Protein AF-A0AA36JFB6-F1 (afdb_monomer_lite)

Secondary structure (DSSP, 8-state):
---------------------TTS--TT-EEESSSTTEEEGGGS--BHHHHHHHHHHH-GGGS-TTS-SPPHHHHHHHHHHHTT----SSSBP---HHHHHHHHHHHHHS-HHHHHHHHHHHHHHHHTT---TT-HHHHHHHHHHTT---TTHHHHHHHTTTHHHHHHHHHIIIIIS---SS-EEEEEETTEEEEEESS--HHHHHHHHHHHHHSPP---SGGGGS-HHHHHHHHHHHHSSSSSS-HHHHHHHHHHSHHHHHHHHHHHH----

Structure (mmCIF, N/CA/C/O backbone):
data_AF-A0AA36JFB6-F1
#
_entry.id   AF-A0AA36JFB6-F1
#
loop_
_atom_site.group_PDB
_atom_site.id
_atom_site.type_symbol
_atom_site.label_atom_id
_atom_site.label_alt_id
_atom_site.label_comp_id
_atom_site.label_asym_id
_atom_site.label_entity_id
_atom_site.label_seq_id
_atom_site.pdbx_PDB_ins_code
_atom_site.Cartn_x
_atom_site.Cartn_y
_atom_site.Cartn_z
_atom_site.occupancy
_atom_site.B_iso_or_equiv
_atom_site.auth_seq_id
_atom_site.auth_comp_id
_atom_site.auth_asym_id
_atom_site.auth_atom_id
_atom_site.pdbx_PDB_model_num
ATOM 1 N N . MET A 1 1 ? -11.982 -22.115 36.453 1.00 37.28 1 MET A N 1
ATOM 2 C CA . MET A 1 1 ? -11.532 -21.730 35.102 1.00 37.28 1 MET A CA 1
ATOM 3 C C . MET A 1 1 ? -12.784 -21.556 34.276 1.00 37.28 1 MET A C 1
ATOM 5 O O . MET A 1 1 ? -13.308 -22.544 33.783 1.00 37.28 1 MET A O 1
ATOM 9 N N . GLU A 1 2 ? -13.325 -20.339 34.249 1.00 38.31 2 GLU A N 1
ATOM 10 C CA . GLU A 1 2 ? -14.354 -19.992 33.270 1.00 38.31 2 GLU A CA 1
ATOM 11 C C . GLU A 1 2 ? -13.719 -20.114 31.889 1.00 38.31 2 GLU A C 1
ATOM 13 O O . GLU A 1 2 ? -12.709 -19.477 31.591 1.00 38.31 2 GLU A O 1
ATOM 18 N N . THR A 1 3 ? -14.265 -21.015 31.085 1.00 38.06 3 THR A N 1
ATOM 19 C CA . THR A 1 3 ? -14.046 -21.052 29.647 1.00 38.06 3 THR A CA 1
ATOM 20 C C . THR A 1 3 ? -14.572 -19.735 29.093 1.00 38.06 3 THR A C 1
ATOM 22 O O . THR A 1 3 ? -15.787 -19.550 29.031 1.00 38.06 3 THR A O 1
ATOM 25 N N . LEU A 1 4 ? -13.668 -18.815 28.743 1.00 47.72 4 LEU A N 1
ATOM 26 C CA . LEU A 1 4 ? -13.984 -17.734 27.813 1.00 47.72 4 LEU A CA 1
ATOM 27 C C . LEU A 1 4 ? -14.613 -18.414 26.598 1.00 47.72 4 LEU A C 1
ATOM 29 O O . LEU A 1 4 ? -13.980 -19.268 25.978 1.00 47.72 4 LEU A O 1
ATOM 33 N N . ALA A 1 5 ? -15.891 -18.144 26.347 1.00 46.22 5 ALA A N 1
ATOM 34 C CA . ALA A 1 5 ? -16.510 -18.573 25.111 1.00 46.22 5 ALA A CA 1
ATOM 35 C C . ALA A 1 5 ? -15.662 -18.002 23.964 1.00 46.22 5 ALA A C 1
ATOM 37 O O . ALA A 1 5 ? -15.335 -16.815 23.994 1.00 46.22 5 ALA A O 1
ATOM 38 N N . ASP A 1 6 ? -15.280 -18.849 23.005 1.00 53.91 6 ASP A N 1
ATOM 39 C CA . ASP A 1 6 ? -14.662 -18.456 21.732 1.00 53.91 6 ASP A CA 1
ATOM 40 C C . ASP A 1 6 ? -15.678 -17.630 20.916 1.00 53.91 6 ASP A C 1
ATOM 42 O O . ASP A 1 6 ? -16.208 -18.075 19.897 1.00 53.91 6 ASP A O 1
ATOM 46 N N . GLU A 1 7 ? -16.030 -16.434 21.386 1.00 58.50 7 GLU A N 1
ATOM 47 C CA . GLU A 1 7 ? -16.711 -15.457 20.550 1.00 58.50 7 GLU A CA 1
ATOM 48 C C . GLU A 1 7 ? -15.710 -15.009 19.489 1.00 58.50 7 GLU A C 1
ATOM 50 O O . GLU A 1 7 ? -14.690 -14.378 19.775 1.00 58.50 7 GLU A O 1
ATOM 55 N N . ALA A 1 8 ? -15.978 -15.408 18.247 1.00 62.47 8 ALA A N 1
ATOM 56 C CA . ALA A 1 8 ? -15.184 -14.997 17.107 1.00 62.47 8 ALA A CA 1
ATOM 57 C C . ALA A 1 8 ? -15.187 -13.463 17.019 1.00 62.47 8 ALA A C 1
ATOM 59 O O . ALA A 1 8 ? -16.238 -12.837 16.890 1.00 62.47 8 ALA A O 1
ATOM 60 N N . ILE A 1 9 ? -14.000 -12.860 17.096 1.00 68.19 9 ILE A N 1
ATOM 61 C CA . ILE A 1 9 ? -13.827 -11.428 16.857 1.00 68.19 9 ILE A CA 1
ATOM 62 C C . ILE A 1 9 ? -13.868 -11.208 15.345 1.00 68.19 9 ILE A C 1
ATOM 64 O O . ILE A 1 9 ? -12.907 -11.520 14.637 1.00 68.19 9 ILE A O 1
ATOM 68 N N . ASP A 1 10 ? -14.970 -10.650 14.853 1.00 72.25 10 ASP A N 1
ATOM 69 C CA . ASP A 1 10 ? -15.077 -10.210 13.465 1.00 72.25 10 ASP A CA 1
ATOM 70 C C . ASP A 1 10 ? -14.300 -8.902 13.264 1.00 72.25 10 ASP A C 1
ATOM 72 O O . ASP A 1 10 ? -14.522 -7.903 13.950 1.00 72.25 10 ASP A O 1
ATOM 76 N N . PHE A 1 11 ? -13.394 -8.879 12.285 1.00 78.38 11 PHE A N 1
ATOM 77 C CA . PHE A 1 11 ? -12.663 -7.674 11.898 1.00 78.38 11 PHE A CA 1
ATOM 78 C C . PHE A 1 11 ? -12.601 -7.522 10.380 1.00 78.38 11 PHE A C 1
ATOM 80 O O . PHE A 1 11 ? -12.735 -8.475 9.615 1.00 78.38 11 PHE A O 1
ATOM 87 N N . THR A 1 12 ? -12.389 -6.288 9.925 1.00 80.19 12 THR A N 1
ATOM 88 C CA . THR A 1 12 ? -12.224 -5.966 8.505 1.00 80.19 12 THR A CA 1
ATOM 89 C C . THR A 1 12 ? -10.910 -5.234 8.290 1.00 80.19 12 THR A C 1
ATOM 91 O O . THR A 1 12 ? -10.618 -4.254 8.971 1.00 80.19 12 THR A O 1
ATOM 94 N N . VAL A 1 13 ? -10.141 -5.671 7.293 1.00 85.06 13 VAL A N 1
ATOM 95 C CA . VAL A 1 13 ? -8.918 -4.991 6.854 1.00 85.06 13 VAL A CA 1
ATOM 96 C C . VAL A 1 13 ? -9.223 -4.169 5.606 1.00 85.06 13 VAL A C 1
ATOM 98 O O . VAL A 1 13 ? -9.635 -4.701 4.573 1.00 85.06 13 VAL A O 1
ATOM 101 N N . THR A 1 14 ? -9.007 -2.858 5.701 1.00 86.00 14 THR A N 1
ATOM 102 C CA . THR A 1 14 ? -9.121 -1.917 4.577 1.00 86.00 14 THR A CA 1
ATOM 103 C C . THR A 1 14 ? -7.749 -1.317 4.293 1.00 86.00 14 THR A C 1
ATOM 105 O O . THR A 1 14 ? -7.035 -0.935 5.217 1.00 86.00 14 THR A O 1
ATOM 108 N N . ARG A 1 15 ? -7.361 -1.248 3.017 1.00 88.00 15 ARG A N 1
ATOM 109 C CA . ARG A 1 15 ? -6.068 -0.724 2.569 1.00 88.00 15 ARG A CA 1
ATOM 110 C C . ARG A 1 15 ? -6.324 0.533 1.778 1.00 88.00 15 ARG A C 1
ATOM 112 O O . ARG A 1 15 ? -7.038 0.509 0.783 1.00 88.00 15 ARG A O 1
ATOM 119 N N . LEU A 1 16 ? -5.703 1.618 2.201 1.00 84.81 16 LEU A N 1
ATOM 120 C CA . LEU A 1 16 ? -5.902 2.897 1.552 1.00 84.81 16 LEU A CA 1
ATOM 121 C C . LEU A 1 16 ? -4.647 3.312 0.785 1.00 84.81 16 LEU A C 1
ATOM 123 O O . LEU A 1 16 ? -3.527 3.072 1.247 1.00 84.81 16 LEU A O 1
ATOM 127 N N . PRO A 1 17 ? -4.810 3.916 -0.401 1.00 79.62 17 PRO A N 1
ATOM 128 C CA . PRO A 1 17 ? -3.689 4.378 -1.197 1.00 79.62 17 PRO A CA 1
ATOM 129 C C . PRO A 1 17 ? -2.966 5.524 -0.494 1.00 79.62 17 PRO A C 1
ATOM 131 O O . PRO A 1 17 ? -3.517 6.603 -0.307 1.00 79.62 17 PRO A O 1
ATOM 134 N N . PHE A 1 18 ? -1.706 5.290 -0.142 1.00 70.06 18 PHE A N 1
ATOM 135 C CA . PHE A 1 18 ? -0.920 6.263 0.612 1.00 70.06 18 PHE A CA 1
ATOM 136 C C . PHE A 1 18 ? 0.531 6.412 0.116 1.00 70.06 18 PHE A C 1
ATOM 138 O O . PHE A 1 18 ? 1.169 7.430 0.352 1.00 70.06 18 PHE A O 1
ATOM 145 N N . PHE A 1 19 ? 1.054 5.454 -0.654 1.00 69.62 19 PHE A N 1
ATOM 146 C CA . PHE A 1 19 ? 2.372 5.562 -1.290 1.00 69.62 19 PHE A CA 1
ATOM 147 C C . PHE A 1 19 ? 2.217 5.785 -2.793 1.00 69.62 19 PHE A C 1
ATOM 149 O O . PHE A 1 19 ? 2.475 4.894 -3.605 1.00 69.62 19 PHE A O 1
ATOM 156 N N . LEU A 1 20 ? 1.730 6.968 -3.166 1.00 71.94 20 LEU A N 1
ATOM 157 C CA . LEU A 1 20 ? 1.607 7.347 -4.566 1.00 71.94 20 LEU A CA 1
ATOM 158 C C . LEU A 1 20 ? 2.938 7.910 -5.059 1.00 71.94 20 LEU A C 1
ATOM 160 O O . LEU A 1 20 ? 3.503 8.817 -4.452 1.00 71.94 20 LEU A O 1
ATOM 164 N N . ARG A 1 21 ? 3.421 7.386 -6.182 1.00 72.38 21 ARG A N 1
ATOM 165 C CA . ARG A 1 21 ? 4.623 7.889 -6.856 1.00 72.38 21 ARG A CA 1
ATOM 166 C C . ARG A 1 21 ? 4.269 8.402 -8.255 1.00 72.38 21 ARG A C 1
ATOM 168 O O . ARG A 1 21 ? 4.731 7.829 -9.246 1.00 72.38 21 ARG A O 1
ATOM 175 N N . PRO A 1 22 ? 3.376 9.409 -8.373 1.00 64.12 22 PRO A N 1
ATOM 176 C CA . PRO A 1 22 ? 2.850 9.833 -9.670 1.00 64.12 22 PRO A CA 1
ATOM 177 C C . PRO A 1 22 ? 3.915 10.519 -10.537 1.00 64.12 22 PRO A C 1
ATOM 179 O O . PRO A 1 22 ? 3.738 10.658 -11.746 1.00 64.12 22 PRO A O 1
ATOM 182 N N . GLU A 1 23 ? 5.018 10.952 -9.926 1.00 60.91 23 GLU A N 1
ATOM 183 C CA . GLU A 1 23 ? 6.183 11.511 -10.597 1.00 60.91 23 GLU A CA 1
ATOM 184 C C . GLU A 1 23 ? 6.977 10.466 -11.390 1.00 60.91 23 GLU A C 1
ATOM 186 O O . GLU A 1 23 ? 7.759 10.835 -12.264 1.00 60.91 23 GLU A O 1
ATOM 191 N N . LEU A 1 24 ? 6.765 9.176 -11.118 1.00 69.81 24 LEU A N 1
ATOM 192 C CA . LEU A 1 24 ? 7.475 8.080 -11.767 1.00 69.81 24 LEU A CA 1
ATOM 193 C C . LEU A 1 24 ? 6.817 7.640 -13.085 1.00 69.81 24 LEU A C 1
ATOM 195 O O . LEU A 1 24 ? 5.626 7.895 -13.303 1.00 69.81 24 LEU A O 1
ATOM 199 N N . PRO A 1 25 ? 7.565 6.960 -13.978 1.00 59.88 25 PRO A N 1
ATOM 200 C CA . PRO A 1 25 ? 7.025 6.438 -15.233 1.00 59.88 25 PRO A CA 1
ATOM 201 C C . PRO A 1 25 ? 5.820 5.506 -15.010 1.00 59.88 25 PRO A C 1
ATOM 203 O O . PRO A 1 25 ? 5.903 4.564 -14.221 1.00 59.88 25 PRO A O 1
ATOM 206 N N . GLY A 1 26 ? 4.706 5.790 -15.697 1.00 62.22 26 GLY A N 1
ATOM 207 C CA . GLY A 1 26 ? 3.514 4.928 -15.780 1.00 62.22 26 GLY A CA 1
ATOM 208 C C . GLY A 1 26 ? 3.478 4.118 -17.085 1.00 62.22 26 GLY A C 1
ATOM 209 O O . GLY A 1 26 ? 4.416 4.212 -17.874 1.00 62.22 26 GLY A O 1
ATOM 210 N N . ILE A 1 27 ? 2.391 3.379 -17.361 1.00 51.25 27 ILE A N 1
ATOM 211 C CA . ILE A 1 27 ? 2.322 2.416 -18.483 1.00 51.25 27 ILE A CA 1
ATOM 212 C C . ILE A 1 27 ? 2.698 2.986 -19.864 1.00 51.25 27 ILE A C 1
ATOM 214 O O . ILE A 1 27 ? 3.318 2.302 -20.672 1.00 51.25 27 ILE A O 1
ATOM 218 N N . ASN A 1 28 ? 2.388 4.254 -20.129 1.00 48.75 28 ASN A N 1
ATOM 219 C CA . ASN A 1 28 ? 2.689 4.891 -21.414 1.00 48.75 28 ASN A CA 1
ATOM 220 C C . ASN A 1 28 ? 4.067 5.557 -21.461 1.00 48.75 28 ASN A C 1
ATOM 222 O O . ASN A 1 28 ? 4.304 6.383 -22.341 1.00 48.75 28 ASN A O 1
ATOM 226 N N . LYS A 1 29 ? 4.956 5.281 -20.501 1.00 51.06 29 LYS A N 1
ATOM 227 C CA . LYS A 1 29 ? 6.332 5.763 -20.560 1.00 51.06 29 LYS A CA 1
ATOM 228 C C . LYS A 1 29 ? 7.329 4.683 -20.159 1.00 51.06 29 LYS A C 1
ATOM 230 O O . LYS A 1 29 ? 7.507 4.399 -18.979 1.00 51.06 29 LYS A O 1
ATOM 235 N N . SER A 1 30 ? 8.024 4.131 -21.147 1.00 49.03 30 SER A N 1
ATOM 236 C CA . SER A 1 30 ? 9.229 3.328 -20.928 1.00 49.03 30 SER A CA 1
ATOM 237 C C . SER A 1 30 ? 10.434 4.231 -20.641 1.00 49.03 30 SER A C 1
ATOM 239 O O . SER A 1 30 ? 10.413 5.427 -20.932 1.00 49.03 30 SER A O 1
ATOM 241 N N . LEU A 1 31 ? 11.502 3.688 -20.054 1.00 46.47 31 LEU A N 1
ATOM 242 C CA . LEU A 1 31 ? 12.797 4.375 -20.050 1.00 46.47 31 LEU A CA 1
ATOM 243 C C . LEU A 1 31 ? 13.329 4.414 -21.498 1.00 46.47 31 LEU A C 1
ATOM 245 O O . LEU A 1 31 ? 13.367 3.387 -22.168 1.00 46.47 31 LEU A O 1
ATOM 249 N N . GLY A 1 32 ? 13.709 5.592 -21.983 1.00 48.31 32 GLY A N 1
ATOM 250 C CA . GLY A 1 32 ? 14.159 5.878 -23.347 1.00 48.31 32 GLY A CA 1
ATOM 251 C C . GLY A 1 32 ? 14.876 7.231 -23.426 1.00 48.31 32 GLY A C 1
ATOM 252 O O . GLY A 1 32 ? 15.553 7.622 -22.479 1.00 48.31 32 GLY A O 1
ATOM 253 N N . ASP A 1 33 ? 14.772 7.946 -24.544 1.00 52.75 33 ASP A N 1
ATOM 254 C CA . ASP A 1 33 ? 15.502 9.199 -24.829 1.00 52.75 33 ASP A CA 1
ATOM 255 C C . ASP A 1 33 ? 14.691 10.484 -24.542 1.00 52.75 33 ASP A C 1
ATOM 257 O O . ASP A 1 33 ? 15.162 11.608 -24.749 1.00 52.75 33 ASP A O 1
ATOM 261 N N . GLY A 1 34 ? 13.470 10.341 -24.020 1.00 52.03 34 GLY A N 1
ATOM 262 C CA . GLY A 1 34 ? 12.577 11.463 -23.723 1.00 52.03 34 GLY A CA 1
ATOM 263 C C . GLY A 1 34 ? 11.693 11.893 -24.892 1.00 52.03 34 GLY A C 1
ATOM 264 O O . GLY A 1 34 ? 11.142 12.994 -24.861 1.00 52.03 34 GLY A O 1
ATOM 265 N N . THR A 1 35 ? 11.565 11.059 -25.923 1.00 53.66 35 THR A N 1
ATOM 266 C CA . THR A 1 35 ? 10.542 11.177 -26.971 1.00 53.66 35 THR A CA 1
ATOM 267 C C . THR A 1 35 ? 9.131 10.886 -26.436 1.00 53.66 35 THR A C 1
ATOM 269 O O . THR A 1 35 ? 8.944 10.452 -25.298 1.00 53.66 35 THR A O 1
ATOM 272 N N . ALA A 1 36 ? 8.094 11.165 -27.234 1.00 46.47 36 ALA A N 1
ATOM 273 C CA . ALA A 1 36 ? 6.709 10.914 -26.836 1.00 46.47 36 ALA A CA 1
ATOM 274 C C . ALA A 1 36 ? 6.511 9.436 -26.453 1.00 46.47 36 ALA A C 1
ATOM 276 O O . ALA A 1 36 ? 6.675 8.546 -27.280 1.00 46.47 36 ALA A O 1
ATOM 277 N N . GLY A 1 37 ? 6.168 9.189 -25.188 1.00 48.72 37 GLY A N 1
ATOM 278 C CA . GLY A 1 37 ? 6.022 7.835 -24.653 1.00 48.72 37 GLY A CA 1
ATOM 279 C C . GLY A 1 37 ? 7.297 7.227 -24.056 1.00 48.72 37 GLY A C 1
ATOM 280 O O . GLY A 1 37 ? 7.291 6.050 -23.709 1.00 48.72 37 GLY A O 1
ATOM 281 N N . THR A 1 38 ? 8.375 8.002 -23.884 1.00 47.53 38 THR A N 1
ATOM 282 C CA . THR A 1 38 ? 9.576 7.572 -23.151 1.00 47.53 38 THR A CA 1
ATOM 283 C C . THR A 1 38 ? 10.049 8.629 -22.137 1.00 47.53 38 THR A C 1
ATOM 285 O O . THR A 1 38 ? 9.864 9.832 -22.322 1.00 47.53 38 THR A O 1
ATOM 288 N N . TRP A 1 39 ? 10.614 8.197 -21.007 1.00 50.03 39 TRP A N 1
ATOM 289 C CA . TRP A 1 39 ? 11.331 9.037 -20.036 1.00 50.03 39 TRP A CA 1
ATOM 290 C C . TRP A 1 39 ? 12.826 8.910 -20.272 1.00 50.03 39 TRP A C 1
ATOM 292 O O . TRP A 1 39 ? 13.304 7.793 -20.434 1.00 50.03 39 TRP A O 1
ATOM 302 N N . ARG A 1 40 ? 13.585 10.007 -20.203 1.00 52.31 40 ARG A N 1
ATOM 303 C CA . ARG A 1 40 ? 15.048 9.909 -20.255 1.00 52.31 40 ARG A CA 1
ATOM 304 C C . ARG A 1 40 ? 15.547 9.032 -19.118 1.00 52.31 40 ARG A C 1
ATOM 306 O O . ARG A 1 40 ? 15.133 9.219 -17.977 1.00 52.31 40 ARG A O 1
ATOM 313 N N . VAL A 1 41 ? 16.476 8.124 -19.413 1.00 49.09 41 VAL A N 1
ATOM 314 C CA . VAL A 1 41 ? 17.200 7.355 -18.381 1.00 49.09 41 VAL A CA 1
ATOM 315 C C . VAL A 1 41 ? 17.837 8.299 -17.349 1.00 49.09 41 VAL A C 1
ATOM 317 O O . VAL A 1 41 ? 17.832 7.998 -16.161 1.00 49.09 41 VAL A O 1
ATOM 320 N N . GLU A 1 42 ? 18.291 9.471 -17.803 1.00 51.38 42 GLU A N 1
ATOM 321 C CA . GLU A 1 42 ? 18.830 10.577 -16.996 1.00 51.38 42 GLU A CA 1
ATOM 322 C C . GLU A 1 42 ? 17.834 11.133 -15.959 1.00 51.38 42 GLU A C 1
ATOM 324 O O . GLU A 1 42 ? 18.238 11.602 -14.900 1.00 51.38 42 GLU A O 1
ATOM 329 N N . ASP A 1 43 ? 16.538 11.094 -16.279 1.00 52.66 43 ASP A N 1
ATOM 330 C CA . ASP A 1 43 ? 15.450 11.647 -15.467 1.00 52.66 43 ASP A CA 1
ATOM 331 C C . ASP A 1 43 ? 14.795 10.559 -14.582 1.00 52.66 43 ASP A C 1
ATOM 333 O O . ASP A 1 43 ? 13.860 10.834 -13.826 1.00 52.66 43 ASP A O 1
ATOM 337 N N . SER A 1 44 ? 15.266 9.307 -14.676 1.00 60.59 44 SER A N 1
ATOM 338 C CA . SER A 1 44 ? 14.843 8.214 -13.802 1.00 60.59 44 SER A CA 1
ATOM 339 C C . SER A 1 44 ? 15.322 8.487 -12.374 1.00 60.59 44 SER A C 1
ATOM 341 O O . SER A 1 44 ? 16.492 8.818 -12.182 1.00 60.59 44 SER A O 1
ATOM 343 N N . PRO A 1 45 ? 14.497 8.272 -11.331 1.00 62.16 45 PRO A N 1
ATOM 344 C CA . PRO A 1 45 ? 14.964 8.351 -9.940 1.00 62.16 45 PRO A CA 1
ATOM 345 C C . PRO A 1 45 ? 16.032 7.285 -9.611 1.00 62.16 45 PRO A C 1
ATOM 347 O O . PRO A 1 45 ? 16.517 7.232 -8.483 1.00 62.16 45 PRO A O 1
ATOM 350 N N . GLY A 1 46 ? 16.377 6.402 -10.548 1.00 75.31 46 GLY A N 1
ATOM 351 C CA . GLY A 1 46 ? 17.258 5.276 -10.305 1.00 75.31 46 GLY A CA 1
ATOM 352 C C . GLY A 1 46 ? 16.523 4.090 -9.685 1.00 75.31 46 GLY A C 1
ATOM 353 O O . GLY A 1 46 ? 15.291 3.985 -9.717 1.00 75.31 46 GLY A O 1
ATOM 354 N N . THR A 1 47 ? 17.297 3.157 -9.150 1.00 83.62 47 THR A N 1
ATOM 355 C CA . THR A 1 47 ? 16.771 1.942 -8.534 1.00 83.62 47 THR A CA 1
ATOM 356 C C . THR A 1 47 ? 16.252 2.198 -7.125 1.00 83.62 47 THR A C 1
ATOM 358 O O . THR A 1 47 ? 16.589 3.200 -6.483 1.00 83.62 47 THR A O 1
ATOM 361 N N . TRP A 1 48 ? 15.460 1.258 -6.607 1.00 81.88 48 TRP A N 1
ATOM 362 C CA . TRP A 1 48 ? 15.014 1.297 -5.216 1.00 81.88 48 TRP A CA 1
ATOM 363 C C . TRP A 1 48 ? 16.193 1.406 -4.247 1.00 81.88 48 TRP A C 1
ATOM 365 O O . TRP A 1 48 ? 16.194 2.255 -3.357 1.00 81.88 48 TRP A O 1
ATOM 375 N N . GLY A 1 49 ? 17.262 0.649 -4.503 1.00 82.94 49 GLY A N 1
ATOM 376 C CA . GLY A 1 49 ? 18.521 0.803 -3.795 1.00 82.94 49 GLY A CA 1
ATOM 377 C C . GLY A 1 49 ? 19.037 2.239 -3.871 1.00 82.94 49 GLY A C 1
ATOM 378 O O . GLY A 1 49 ? 19.277 2.858 -2.835 1.00 82.94 49 GLY A O 1
ATOM 379 N N . GLN A 1 50 ? 19.245 2.800 -5.063 1.00 81.94 50 GLN A N 1
ATOM 380 C CA . GLN A 1 50 ? 19.826 4.146 -5.214 1.00 81.94 50 GLN A CA 1
ATOM 381 C C . GLN A 1 50 ? 19.055 5.210 -4.421 1.00 81.94 50 GLN A C 1
ATOM 383 O O . GLN A 1 50 ? 19.670 6.038 -3.752 1.00 81.94 50 GLN A O 1
ATOM 388 N N . GLN A 1 51 ? 17.725 5.130 -4.401 1.00 79.00 51 GLN A N 1
ATOM 389 C CA . GLN A 1 51 ? 16.892 6.013 -3.586 1.00 79.00 51 GLN A CA 1
ATOM 390 C C . GLN A 1 51 ? 17.132 5.858 -2.082 1.00 79.00 51 GLN A C 1
ATOM 392 O O . GLN A 1 51 ? 17.174 6.855 -1.365 1.00 79.00 51 GLN A O 1
ATOM 397 N N . MET A 1 52 ? 17.334 4.635 -1.599 1.00 79.62 52 MET A N 1
ATOM 398 C CA . MET A 1 52 ? 17.636 4.392 -0.189 1.00 79.62 52 MET A CA 1
ATOM 399 C C . MET A 1 52 ? 19.022 4.901 0.222 1.00 79.62 52 MET A C 1
ATOM 401 O O . MET A 1 52 ? 19.142 5.475 1.297 1.00 79.62 52 MET A O 1
ATOM 405 N N . ASP A 1 53 ? 20.041 4.795 -0.638 1.00 81.19 53 ASP A N 1
ATOM 406 C CA . ASP A 1 53 ? 21.353 5.414 -0.361 1.00 81.19 53 ASP A CA 1
ATOM 407 C C . ASP A 1 53 ? 21.238 6.932 -0.267 1.00 81.19 53 ASP A C 1
ATOM 409 O O . ASP A 1 53 ? 21.794 7.558 0.636 1.00 81.19 53 ASP A O 1
ATOM 413 N N . LEU A 1 54 ? 20.495 7.535 -1.199 1.00 79.06 54 LEU A N 1
ATOM 414 C CA . LEU A 1 54 ? 20.232 8.969 -1.176 1.00 79.06 54 LEU A CA 1
ATOM 415 C C . LEU A 1 54 ? 19.465 9.372 0.085 1.00 79.06 54 LEU A C 1
ATOM 417 O O . LEU A 1 54 ? 19.742 10.435 0.637 1.00 79.06 54 LEU A O 1
ATOM 421 N N . TYR A 1 55 ? 18.532 8.539 0.550 1.00 77.94 55 TYR A N 1
ATOM 422 C CA . TYR A 1 55 ? 17.814 8.760 1.801 1.00 77.94 55 TYR A CA 1
ATOM 423 C C . TYR A 1 55 ? 18.756 8.707 3.008 1.00 77.94 55 TYR A C 1
ATOM 425 O O . TYR A 1 55 ? 18.762 9.653 3.790 1.00 77.94 55 TYR A O 1
ATOM 433 N N . THR A 1 56 ? 19.613 7.684 3.115 1.00 79.25 56 THR A N 1
ATOM 434 C CA . THR A 1 56 ? 20.647 7.592 4.163 1.00 79.25 56 THR A CA 1
ATOM 435 C C . THR A 1 56 ? 21.539 8.831 4.165 1.00 79.25 56 THR A C 1
ATOM 437 O O . THR A 1 56 ? 21.753 9.444 5.205 1.00 79.25 56 THR A O 1
ATOM 440 N N . LYS A 1 57 ? 22.004 9.262 2.985 1.00 77.88 57 LYS A N 1
ATOM 441 C CA . LYS A 1 57 ? 22.866 10.442 2.840 1.00 77.88 57 LYS A CA 1
ATOM 442 C C . LYS A 1 57 ? 22.172 11.750 3.230 1.00 77.88 57 LYS A C 1
ATOM 444 O O . LYS A 1 57 ? 22.833 12.655 3.728 1.00 77.88 57 LYS A O 1
ATOM 449 N N . LYS A 1 58 ? 20.871 11.884 2.956 1.00 76.00 58 LYS A N 1
ATOM 450 C CA . LYS A 1 58 ? 20.077 13.078 3.299 1.00 76.00 58 LYS A CA 1
ATOM 451 C C . LYS A 1 58 ? 19.670 13.126 4.768 1.00 76.00 58 LYS A C 1
ATOM 453 O O . LYS A 1 58 ? 19.400 14.218 5.254 1.00 76.00 58 LYS A O 1
ATOM 458 N N . HIS A 1 59 ? 19.618 11.971 5.427 1.00 76.44 59 HIS A N 1
ATOM 459 C CA . HIS A 1 59 ? 19.164 11.826 6.805 1.00 76.44 59 HIS A CA 1
ATOM 460 C C . HIS A 1 59 ? 20.199 11.120 7.694 1.00 76.44 59 HIS A C 1
ATOM 462 O O . HIS A 1 59 ? 19.859 10.120 8.336 1.00 76.44 59 HIS A O 1
ATOM 468 N N . PRO A 1 60 ? 21.464 11.588 7.745 1.00 77.38 60 PRO A N 1
ATOM 469 C CA . PRO A 1 60 ? 22.497 10.948 8.559 1.00 77.38 60 PRO A CA 1
ATOM 470 C C . PRO A 1 60 ? 22.119 10.900 10.048 1.00 77.38 60 PRO A C 1
ATOM 472 O O . PRO A 1 60 ? 22.495 9.969 10.752 1.00 77.38 60 PRO A O 1
ATOM 475 N N . GLU A 1 61 ? 21.296 11.839 10.525 1.00 78.31 61 GLU A N 1
ATOM 476 C CA . GLU A 1 61 ? 20.766 11.868 11.890 1.00 78.31 61 GLU A CA 1
ATOM 477 C C . GLU A 1 61 ? 19.922 10.637 12.250 1.00 78.31 61 GLU A C 1
ATOM 479 O O . GLU A 1 61 ? 19.837 10.279 13.422 1.00 78.31 61 GLU A O 1
ATOM 484 N N . LYS A 1 62 ? 19.315 9.969 11.259 1.00 71.69 62 LYS A N 1
ATOM 485 C CA . LYS A 1 62 ? 18.488 8.767 11.465 1.00 71.69 62 LYS A CA 1
ATOM 486 C C . LYS A 1 62 ? 19.297 7.472 11.490 1.00 71.69 62 LYS A C 1
ATOM 488 O O . LYS A 1 62 ? 18.777 6.454 11.936 1.00 71.69 62 LYS A O 1
ATOM 493 N N . PHE A 1 63 ? 20.539 7.510 11.010 1.00 70.25 63 PHE A N 1
ATOM 494 C CA . PHE A 1 63 ? 21.397 6.336 10.820 1.00 70.25 63 PHE A CA 1
ATOM 495 C C . PHE A 1 63 ? 22.760 6.475 11.523 1.00 70.25 63 PHE A C 1
ATOM 497 O O . PHE A 1 63 ? 23.676 5.697 11.277 1.00 70.25 63 PHE A O 1
ATOM 504 N N . GLY A 1 64 ? 22.884 7.443 12.437 1.00 58.25 64 GLY A N 1
ATOM 505 C CA . GLY A 1 64 ? 24.093 7.693 13.220 1.00 58.25 64 GLY A CA 1
ATOM 506 C C . GLY A 1 64 ? 25.208 8.382 12.422 1.00 58.25 64 GLY A C 1
ATOM 507 O O . GLY A 1 64 ? 25.465 8.073 11.263 1.00 58.25 64 GLY A O 1
ATOM 508 N N . ALA A 1 65 ? 25.912 9.314 13.068 1.00 52.09 65 ALA A N 1
ATOM 509 C CA . ALA A 1 65 ? 26.998 10.085 12.453 1.00 52.09 65 ALA A CA 1
ATOM 510 C C . ALA A 1 65 ? 28.287 9.266 12.203 1.00 52.09 65 ALA A C 1
ATOM 512 O O . ALA A 1 65 ? 29.150 9.705 11.445 1.00 52.09 65 ALA A O 1
ATOM 513 N N . ASP A 1 66 ? 28.387 8.063 12.786 1.00 50.91 66 ASP A N 1
ATOM 514 C CA . ASP A 1 66 ? 29.662 7.354 12.976 1.00 50.91 66 ASP A CA 1
ATOM 515 C C . ASP A 1 66 ? 29.755 6.015 12.213 1.00 50.91 66 ASP A C 1
ATOM 517 O O . ASP A 1 66 ? 30.633 5.197 12.482 1.00 50.91 66 ASP A O 1
ATOM 521 N N . GLY A 1 67 ? 28.836 5.746 11.277 1.00 47.09 67 GLY A N 1
ATOM 522 C CA . GLY A 1 67 ? 28.866 4.527 10.452 1.00 47.09 67 GLY A CA 1
ATOM 523 C C . GLY A 1 67 ? 28.523 3.224 11.190 1.00 47.09 67 GLY A C 1
ATOM 524 O O . GLY A 1 67 ? 28.780 2.147 10.657 1.00 47.09 67 GLY A O 1
ATOM 525 N N . GLN A 1 68 ? 27.957 3.306 12.403 1.00 45.97 68 GLN A N 1
ATOM 526 C CA . GLN A 1 68 ? 27.524 2.132 13.173 1.00 45.97 68 GLN A CA 1
ATOM 527 C C . GLN A 1 68 ? 26.049 1.764 13.002 1.00 45.97 68 GLN A C 1
ATOM 529 O O . GLN A 1 68 ? 25.720 0.587 13.152 1.00 45.97 68 GLN A O 1
ATOM 534 N N . ALA A 1 69 ? 25.153 2.715 12.707 1.00 49.88 69 ALA A N 1
ATOM 535 C CA . ALA A 1 69 ? 23.784 2.323 12.402 1.00 49.88 69 ALA A CA 1
ATOM 536 C C . ALA A 1 69 ? 23.717 1.838 10.947 1.00 49.88 69 ALA A C 1
ATOM 538 O O . ALA A 1 69 ? 24.360 2.416 10.065 1.00 49.88 69 ALA A O 1
ATOM 539 N N . PRO A 1 70 ? 22.977 0.752 10.691 1.00 60.16 70 PRO A N 1
ATOM 540 C CA . PRO A 1 70 ? 22.862 0.218 9.351 1.00 60.16 70 PRO A CA 1
ATOM 541 C C . PRO A 1 70 ? 22.273 1.268 8.410 1.00 60.16 70 PRO A C 1
ATOM 543 O O . PRO A 1 70 ? 21.303 1.942 8.761 1.00 60.16 70 PRO A O 1
ATOM 546 N N . ASP A 1 71 ? 22.846 1.394 7.209 1.00 71.62 71 ASP A N 1
ATOM 547 C CA . ASP A 1 71 ? 22.252 2.227 6.167 1.00 71.62 71 ASP A CA 1
ATOM 548 C C . ASP A 1 71 ? 20.790 1.800 5.910 1.00 71.62 71 ASP A C 1
ATOM 550 O O . ASP A 1 71 ? 20.380 0.675 6.222 1.00 71.62 71 ASP A O 1
ATOM 554 N N . ALA A 1 72 ? 19.971 2.694 5.349 1.00 73.06 72 ALA A N 1
ATOM 555 C CA . ALA A 1 72 ? 18.550 2.424 5.147 1.00 73.06 72 ALA A CA 1
ATOM 556 C C . ALA A 1 72 ? 18.291 1.108 4.388 1.00 73.06 72 ALA A C 1
ATOM 558 O O . ALA A 1 72 ? 17.328 0.403 4.704 1.00 73.06 72 ALA A O 1
ATOM 559 N N . ARG A 1 73 ? 19.141 0.761 3.404 1.00 74.38 73 ARG A N 1
ATOM 560 C CA . ARG A 1 73 ? 19.012 -0.493 2.646 1.00 74.38 73 ARG A CA 1
ATOM 561 C C . ARG A 1 73 ? 19.273 -1.683 3.541 1.00 74.38 73 ARG A C 1
ATOM 563 O O . ARG A 1 73 ? 18.502 -2.635 3.489 1.00 74.38 73 ARG A O 1
ATOM 570 N N . PHE A 1 74 ? 20.330 -1.651 4.345 1.00 73.75 74 PHE A N 1
ATOM 571 C CA . PHE A 1 74 ? 20.633 -2.713 5.288 1.00 73.75 74 PHE A CA 1
ATOM 572 C C . PHE A 1 74 ? 19.475 -2.892 6.262 1.00 73.75 74 PHE A C 1
ATOM 574 O O . PHE A 1 74 ? 19.022 -4.017 6.435 1.00 73.75 74 PHE A O 1
ATOM 581 N N . GLY A 1 75 ? 18.943 -1.804 6.830 1.00 77.94 75 GLY A N 1
ATOM 582 C CA . GLY A 1 75 ? 17.816 -1.860 7.762 1.00 77.94 75 GLY A CA 1
ATOM 583 C C . GLY A 1 75 ? 16.613 -2.609 7.183 1.00 77.94 75 GLY A C 1
ATOM 584 O O . GLY A 1 75 ? 16.160 -3.592 7.766 1.00 77.94 75 GLY A O 1
ATOM 585 N N . ILE A 1 76 ? 16.141 -2.211 5.995 1.00 80.62 76 ILE A N 1
ATOM 586 C CA . ILE A 1 76 ? 14.978 -2.870 5.379 1.00 80.62 76 ILE A CA 1
ATOM 587 C C . ILE A 1 76 ? 15.301 -4.277 4.853 1.00 80.62 76 ILE A C 1
ATOM 589 O O . ILE A 1 76 ? 14.441 -5.151 4.887 1.00 80.62 76 ILE A O 1
ATOM 593 N N . SER A 1 77 ? 16.530 -4.515 4.378 1.00 81.81 77 SER A N 1
ATOM 594 C CA . SER A 1 77 ? 16.978 -5.844 3.931 1.00 81.81 77 SER A CA 1
ATOM 595 C C . SER A 1 77 ? 17.007 -6.828 5.088 1.00 81.81 77 SER A C 1
ATOM 597 O O . SER A 1 77 ? 16.612 -7.977 4.928 1.00 81.81 77 SER A O 1
ATOM 599 N N . TRP A 1 78 ? 17.491 -6.372 6.242 1.00 78.06 78 TRP A N 1
ATOM 600 C CA . TRP A 1 78 ? 17.583 -7.166 7.453 1.00 78.06 78 TRP A CA 1
ATOM 601 C C . TRP A 1 78 ? 16.186 -7.524 7.962 1.00 78.06 78 TRP A C 1
ATOM 603 O O . TRP A 1 78 ? 15.898 -8.704 8.122 1.00 78.06 78 TRP A O 1
ATOM 613 N N . GLN A 1 79 ? 15.282 -6.543 8.061 1.00 82.62 79 GLN A N 1
ATOM 614 C CA . GLN A 1 79 ? 13.876 -6.780 8.418 1.00 82.62 79 GLN A CA 1
ATOM 615 C C . GLN A 1 79 ? 13.173 -7.743 7.452 1.00 82.62 79 GLN A C 1
ATOM 617 O O . GLN A 1 79 ? 12.426 -8.616 7.880 1.00 82.62 79 GLN A O 1
ATOM 622 N N . ALA A 1 80 ? 13.417 -7.610 6.144 1.00 85.50 80 ALA A N 1
ATOM 623 C CA . ALA A 1 80 ? 12.880 -8.541 5.156 1.00 85.50 80 ALA A CA 1
ATOM 624 C C . ALA A 1 80 ? 13.418 -9.965 5.382 1.00 85.50 80 ALA A C 1
ATOM 626 O O . ALA A 1 80 ? 12.646 -10.923 5.382 1.00 85.50 80 ALA A O 1
ATOM 627 N N . ALA A 1 81 ? 14.722 -10.108 5.634 1.00 86.31 81 ALA A N 1
ATOM 628 C CA . ALA A 1 81 ? 15.355 -11.403 5.859 1.00 86.31 81 ALA A CA 1
ATOM 629 C C . ALA A 1 81 ? 14.852 -12.104 7.132 1.00 86.31 81 ALA A C 1
ATOM 631 O O . ALA A 1 81 ? 14.706 -13.326 7.115 1.00 86.31 81 ALA A O 1
ATOM 632 N N . GLU A 1 82 ? 14.533 -11.363 8.201 1.00 85.44 82 GLU A N 1
ATOM 633 C CA . GLU A 1 82 ? 13.946 -11.923 9.432 1.00 85.44 82 GLU A CA 1
ATOM 634 C C . GLU A 1 82 ? 12.615 -12.644 9.184 1.00 85.44 82 GLU A C 1
ATOM 636 O O . GLU A 1 82 ? 12.295 -13.610 9.874 1.00 85.44 82 GLU A O 1
ATOM 641 N N . VAL A 1 83 ? 11.863 -12.214 8.169 1.00 84.94 83 VAL A N 1
ATOM 642 C CA . VAL A 1 83 ? 10.590 -12.831 7.765 1.00 84.94 83 VAL A CA 1
ATOM 643 C C . VAL A 1 83 ? 10.722 -13.699 6.507 1.00 84.94 83 VAL A C 1
ATOM 645 O O . VAL A 1 83 ? 9.727 -14.040 5.874 1.00 84.94 83 VAL A O 1
ATOM 648 N N . GLY A 1 84 ? 11.950 -14.067 6.122 1.00 87.69 84 GLY A N 1
ATOM 649 C CA . GLY A 1 84 ? 12.220 -14.944 4.979 1.00 87.69 84 GLY A CA 1
ATOM 650 C C . GLY A 1 84 ? 12.058 -14.284 3.605 1.00 87.69 84 GLY A C 1
ATOM 651 O O . GLY A 1 84 ? 12.060 -14.977 2.587 1.00 87.69 84 GLY A O 1
ATOM 652 N N . LEU A 1 85 ? 11.941 -12.957 3.544 1.00 88.62 85 LEU A N 1
ATOM 653 C CA . LEU A 1 85 ? 11.847 -12.201 2.300 1.00 88.62 85 LEU A CA 1
ATOM 654 C C . LEU A 1 85 ? 13.229 -11.744 1.829 1.00 88.62 85 LEU A C 1
ATOM 656 O O . LEU A 1 85 ? 14.075 -11.290 2.598 1.00 88.62 85 LEU A O 1
ATOM 660 N N . LYS A 1 86 ? 13.441 -11.804 0.513 1.00 91.19 86 LYS A N 1
ATOM 661 C CA . LYS A 1 86 ? 14.609 -11.218 -0.147 1.00 91.19 86 LYS A CA 1
ATOM 662 C C . LYS A 1 86 ? 14.145 -10.114 -1.075 1.00 91.19 86 LYS A C 1
ATOM 664 O O . LYS A 1 86 ? 13.424 -10.379 -2.036 1.00 91.19 86 LYS A O 1
ATOM 669 N N . PHE A 1 87 ? 14.565 -8.886 -0.803 1.00 89.75 87 PHE A N 1
ATOM 670 C CA . PHE A 1 87 ? 14.209 -7.760 -1.652 1.00 89.75 87 PHE A CA 1
ATOM 671 C C . PHE A 1 87 ? 15.204 -7.542 -2.795 1.00 89.75 87 PHE A C 1
ATOM 673 O O . PHE A 1 87 ? 16.418 -7.690 -2.648 1.00 89.75 87 PHE A O 1
ATOM 680 N N . SER A 1 88 ? 14.664 -7.157 -3.947 1.00 88.62 88 SER A N 1
ATOM 681 C CA . SER A 1 88 ? 15.389 -6.716 -5.126 1.00 88.62 88 SER A CA 1
ATOM 682 C C . SER A 1 88 ? 15.560 -5.200 -5.081 1.00 88.62 88 SER A C 1
ATOM 684 O O . SER A 1 88 ? 14.631 -4.43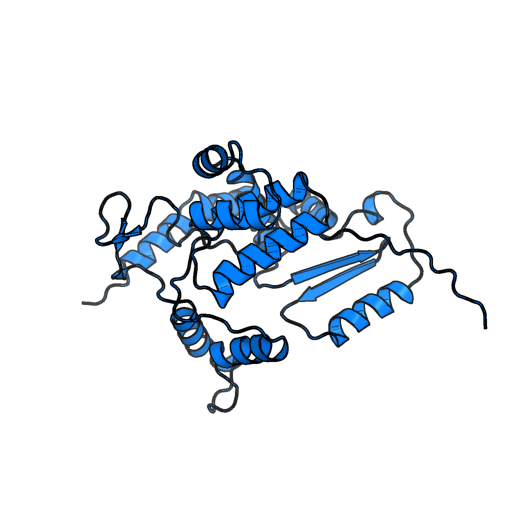4 -5.335 1.00 88.62 88 SER A O 1
ATOM 686 N N . PHE A 1 89 ? 16.773 -4.746 -4.769 1.00 86.50 89 PHE A N 1
ATOM 687 C CA . PHE A 1 89 ? 17.122 -3.318 -4.759 1.00 86.50 89 PHE A CA 1
ATOM 688 C C . PHE A 1 89 ? 17.574 -2.790 -6.124 1.00 86.50 89 PHE A C 1
ATOM 690 O O . PHE A 1 89 ? 17.714 -1.579 -6.301 1.00 86.50 89 PHE A O 1
ATOM 697 N N . GLY A 1 90 ? 17.821 -3.683 -7.085 1.00 83.81 90 GLY A N 1
ATOM 698 C CA . GLY A 1 90 ? 18.250 -3.331 -8.440 1.00 83.81 90 GLY A CA 1
ATOM 699 C C . GLY A 1 90 ? 17.107 -2.892 -9.354 1.00 83.81 90 GLY A C 1
ATOM 700 O O . GLY A 1 90 ? 17.360 -2.379 -10.439 1.00 83.81 90 GLY A O 1
ATOM 701 N N . GLN A 1 91 ? 15.858 -3.074 -8.928 1.00 79.94 91 GLN A N 1
ATOM 702 C CA . GLN A 1 91 ? 14.701 -2.706 -9.733 1.00 79.94 91 GLN A CA 1
ATOM 703 C C . GLN A 1 91 ? 14.541 -1.182 -9.847 1.00 79.94 91 GLN A C 1
ATOM 705 O O . GLN A 1 91 ? 14.756 -0.470 -8.855 1.00 79.94 91 GLN A O 1
ATOM 710 N N . PRO A 1 92 ? 14.137 -0.661 -11.018 1.00 76.31 92 PRO A N 1
ATOM 711 C CA . PRO A 1 92 ? 13.735 0.730 -11.155 1.00 76.31 92 PRO A CA 1
ATOM 712 C C . PRO A 1 92 ? 12.554 1.049 -10.242 1.00 76.31 92 PRO A C 1
ATOM 714 O O . PRO A 1 92 ? 11.630 0.250 -10.087 1.00 76.31 92 PRO A O 1
ATOM 717 N N . MET A 1 93 ? 12.554 2.250 -9.676 1.00 79.81 93 MET A N 1
ATOM 718 C CA . MET A 1 93 ? 11.363 2.765 -9.009 1.00 79.81 93 MET A CA 1
ATOM 719 C C . MET A 1 93 ? 10.191 2.844 -9.994 1.00 79.81 93 MET A C 1
ATOM 721 O O . MET A 1 93 ? 10.367 3.237 -11.148 1.00 79.81 93 MET A O 1
ATOM 725 N N . SER A 1 94 ? 8.984 2.519 -9.530 1.00 81.44 94 SER A N 1
ATOM 726 C CA . SER A 1 94 ? 7.800 2.437 -10.386 1.00 81.44 94 SER A CA 1
ATOM 727 C C . SER A 1 94 ? 6.639 3.280 -9.870 1.00 81.44 94 SER A C 1
ATOM 729 O O . SER A 1 94 ? 6.443 3.418 -8.661 1.00 81.44 94 SER A O 1
ATOM 731 N N . ASN A 1 95 ? 5.858 3.835 -10.798 1.00 85.38 95 ASN A N 1
ATOM 732 C CA . ASN A 1 95 ? 4.597 4.486 -10.478 1.00 85.38 95 ASN A CA 1
ATOM 733 C C . ASN A 1 95 ? 3.599 3.453 -9.937 1.00 85.38 95 ASN A C 1
ATOM 735 O O . ASN A 1 95 ? 3.356 2.422 -10.558 1.00 85.38 95 ASN A O 1
ATOM 739 N N . SER A 1 96 ? 3.022 3.739 -8.775 1.00 89.56 96 SER A N 1
ATOM 740 C CA . SER A 1 96 ? 2.099 2.852 -8.067 1.00 89.56 96 SER A CA 1
ATOM 741 C C . SER A 1 96 ? 0.622 3.093 -8.396 1.00 89.56 96 SER A C 1
ATOM 743 O O . SER A 1 96 ? -0.222 2.368 -7.881 1.00 89.56 96 SER A O 1
ATOM 745 N N . MET A 1 97 ? 0.283 4.086 -9.229 1.00 89.31 97 MET A N 1
ATOM 746 C CA . MET A 1 97 ? -1.102 4.502 -9.491 1.00 89.31 97 MET A CA 1
ATOM 747 C C . MET A 1 97 ? -1.979 3.338 -9.967 1.00 89.31 97 MET A C 1
ATOM 749 O O . MET A 1 97 ? -3.016 3.084 -9.362 1.00 89.31 97 MET A O 1
ATOM 753 N N . ASP A 1 98 ? -1.561 2.606 -11.002 1.00 91.88 98 ASP A N 1
ATOM 754 C CA . ASP A 1 98 ? -2.362 1.511 -11.571 1.00 91.88 98 ASP A CA 1
ATOM 755 C C . ASP A 1 98 ? -2.479 0.314 -10.623 1.00 91.88 98 ASP A C 1
ATOM 757 O O . ASP A 1 98 ? -3.571 -0.232 -10.458 1.00 91.88 98 ASP A O 1
ATOM 761 N N . ALA A 1 99 ? -1.398 -0.029 -9.916 1.00 94.19 99 ALA A N 1
ATOM 762 C CA . ALA A 1 99 ? -1.436 -1.048 -8.871 1.00 94.19 99 ALA A CA 1
ATOM 763 C C . ALA A 1 99 ? -2.407 -0.672 -7.737 1.00 94.19 99 ALA A C 1
ATOM 765 O O . ALA A 1 99 ? -3.184 -1.510 -7.286 1.00 94.19 99 ALA A O 1
ATOM 766 N N . LEU A 1 100 ? -2.403 0.592 -7.298 1.00 94.25 100 LEU A N 1
ATOM 767 C CA . LEU A 1 100 ? -3.288 1.090 -6.241 1.00 94.25 100 LEU A CA 1
ATOM 768 C C . LEU A 1 100 ? -4.751 1.147 -6.691 1.00 94.25 100 LEU A C 1
ATOM 770 O O . LEU A 1 100 ? -5.628 0.727 -5.939 1.00 94.25 100 LEU A O 1
ATOM 774 N N . ARG A 1 101 ? -5.017 1.614 -7.918 1.00 94.12 101 ARG A N 1
ATOM 775 C CA . ARG A 1 101 ? -6.354 1.581 -8.536 1.00 94.12 101 ARG A CA 1
ATOM 776 C C . ARG A 1 101 ? -6.904 0.158 -8.509 1.00 94.12 101 ARG A C 1
ATOM 778 O O . ARG A 1 101 ? -8.019 -0.064 -8.038 1.00 94.12 101 ARG A O 1
ATOM 785 N N . LEU A 1 102 ? -6.113 -0.807 -8.982 1.00 96.06 102 LEU A N 1
ATOM 786 C CA . LEU A 1 102 ? -6.535 -2.202 -9.033 1.00 96.06 102 LEU A CA 1
ATOM 787 C C . LEU A 1 102 ? -6.705 -2.809 -7.636 1.00 96.06 102 LEU A C 1
ATOM 789 O O . LEU A 1 102 ? -7.689 -3.499 -7.397 1.00 96.06 102 LEU A O 1
ATOM 793 N N . LEU A 1 103 ? -5.814 -2.502 -6.690 1.00 95.62 103 LEU A N 1
ATOM 794 C CA . LEU A 1 103 ? -5.941 -2.944 -5.300 1.00 95.62 103 LEU A CA 1
ATOM 795 C C . LEU A 1 103 ? -7.265 -2.487 -4.675 1.00 95.62 103 LEU A C 1
ATOM 797 O O . LEU A 1 103 ? -7.956 -3.291 -4.054 1.00 95.62 103 LEU A O 1
ATOM 801 N N . VAL A 1 104 ? -7.647 -1.222 -4.874 1.00 93.38 104 VAL A N 1
ATOM 802 C CA . VAL A 1 104 ? -8.921 -0.681 -4.374 1.00 93.38 104 VAL A CA 1
ATOM 803 C C . VAL A 1 104 ? -10.120 -1.335 -5.066 1.00 93.38 104 VAL A C 1
ATOM 805 O O . VAL A 1 104 ? -11.098 -1.670 -4.397 1.00 93.38 104 VAL A O 1
ATOM 808 N N . LYS A 1 105 ? -10.048 -1.583 -6.381 1.00 95.31 105 LYS A N 1
ATOM 809 C CA . LYS A 1 105 ? -11.085 -2.335 -7.108 1.00 95.31 105 LYS A CA 1
ATOM 810 C C . LYS A 1 105 ? -11.257 -3.745 -6.532 1.00 95.31 105 LYS A C 1
ATOM 812 O O . LYS A 1 105 ? -12.370 -4.117 -6.165 1.00 95.31 105 LYS A O 1
ATOM 817 N N . VAL A 1 106 ? -10.162 -4.488 -6.356 1.00 95.69 106 VAL A N 1
ATOM 818 C CA . VAL A 1 106 ? -10.188 -5.843 -5.778 1.00 95.69 106 VAL A CA 1
ATOM 819 C C . VAL A 1 106 ? -10.733 -5.823 -4.346 1.00 95.69 106 VAL A C 1
ATOM 821 O O . VAL A 1 106 ? -11.538 -6.675 -3.968 1.00 95.69 106 VAL A O 1
ATOM 824 N N . GLN A 1 107 ? -10.361 -4.810 -3.559 1.00 92.38 107 GLN A N 1
ATOM 825 C CA . GLN A 1 107 ? -10.857 -4.621 -2.197 1.00 92.38 107 GLN A CA 1
ATOM 826 C C . GLN A 1 107 ? -12.369 -4.396 -2.112 1.00 92.38 107 GLN A C 1
ATOM 828 O O . GLN A 1 107 ? -12.969 -4.737 -1.098 1.00 92.38 107 GLN A O 1
ATOM 833 N N . ARG A 1 108 ? -13.007 -3.859 -3.149 1.00 92.25 108 ARG A N 1
ATOM 834 C CA . ARG A 1 108 ? -14.463 -3.664 -3.169 1.00 92.25 108 ARG A CA 1
ATOM 835 C C . ARG A 1 108 ? -15.220 -4.906 -3.612 1.00 92.25 108 ARG A C 1
ATOM 837 O O . ARG A 1 108 ? -16.302 -5.170 -3.102 1.00 92.25 108 ARG A O 1
ATOM 844 N N . GLU A 1 109 ? -14.656 -5.645 -4.559 1.00 94.75 109 GLU A N 1
ATOM 845 C CA . GLU A 1 109 ? -15.402 -6.643 -5.332 1.00 94.75 109 GLU A CA 1
ATOM 846 C C . GLU A 1 109 ? -15.211 -8.082 -4.836 1.00 94.75 109 GLU A C 1
ATOM 848 O O . GLU A 1 109 ? -16.037 -8.941 -5.132 1.00 94.75 109 GLU A O 1
ATOM 853 N N . HIS A 1 110 ? -14.160 -8.359 -4.057 1.00 94.94 110 HIS A N 1
ATOM 854 C CA . HIS A 1 110 ? -13.787 -9.732 -3.695 1.00 94.94 110 HIS A CA 1
ATOM 855 C C . HIS A 1 110 ? -13.840 -10.011 -2.193 1.00 94.94 110 HIS A C 1
ATOM 857 O O . HIS A 1 110 ? -14.015 -9.098 -1.391 1.00 94.94 110 HIS A O 1
ATOM 863 N N . SER A 1 111 ? -13.691 -11.277 -1.795 1.00 93.06 111 SER A N 1
ATOM 864 C CA . SER A 1 111 ? -13.629 -11.699 -0.389 1.00 93.06 111 SER A CA 1
ATOM 865 C C . SER A 1 111 ? -12.311 -11.275 0.282 1.00 93.06 111 SER A C 1
ATOM 867 O O . SER A 1 111 ? -11.320 -11.061 -0.418 1.00 93.06 111 SER A O 1
ATOM 869 N N . PRO A 1 112 ? -12.244 -11.197 1.626 1.00 90.44 112 PRO A N 1
ATOM 870 C CA . PRO A 1 112 ? -11.003 -10.889 2.341 1.00 90.44 112 PRO A CA 1
ATOM 871 C C . PRO A 1 112 ? -9.804 -11.739 1.901 1.00 90.44 112 PRO A C 1
ATOM 873 O O . PRO A 1 112 ? -8.750 -11.184 1.617 1.00 90.44 112 PRO A O 1
ATOM 876 N N . ALA A 1 113 ? -9.986 -13.053 1.735 1.00 92.12 113 ALA A N 1
ATOM 877 C CA . ALA A 1 113 ? -8.917 -13.957 1.309 1.00 92.12 113 ALA A CA 1
ATOM 878 C C . ALA A 1 113 ? -8.316 -13.575 -0.057 1.00 92.12 113 ALA A C 1
ATOM 880 O O . ALA A 1 113 ? -7.098 -13.493 -0.193 1.00 92.12 113 ALA A O 1
ATOM 881 N N . VAL A 1 114 ? -9.160 -13.265 -1.048 1.00 95.69 114 VAL A N 1
ATOM 882 C CA . VAL A 1 114 ? -8.709 -12.843 -2.387 1.00 95.69 114 VAL A CA 1
ATOM 883 C C . VAL A 1 114 ? -7.984 -11.497 -2.332 1.00 95.69 114 VAL A C 1
ATOM 885 O O . VAL A 1 114 ? -6.981 -11.298 -3.013 1.00 95.69 114 VAL A O 1
ATOM 888 N N . ARG A 1 115 ? -8.456 -10.566 -1.493 1.00 93.62 115 ARG A N 1
ATOM 889 C CA . ARG A 1 115 ? -7.820 -9.249 -1.314 1.00 93.62 115 ARG A CA 1
ATOM 890 C C . ARG A 1 115 ? -6.413 -9.374 -0.734 1.00 93.62 115 ARG A C 1
ATOM 892 O O . ARG A 1 115 ? -5.504 -8.701 -1.219 1.00 93.62 115 ARG A O 1
ATOM 899 N N . GLU A 1 116 ? -6.247 -10.210 0.292 1.00 92.94 116 GLU A N 1
ATOM 900 C CA . GLU A 1 116 ? -4.943 -10.483 0.908 1.00 92.94 116 GLU A CA 1
ATOM 901 C C . GLU A 1 116 ? -3.999 -11.152 -0.090 1.00 92.94 116 GLU A C 1
ATOM 903 O O . GLU A 1 116 ? -2.891 -10.658 -0.300 1.00 92.94 116 GLU A O 1
ATOM 908 N N . ALA A 1 117 ? -4.472 -12.195 -0.781 1.00 96.25 117 ALA A N 1
ATOM 909 C CA . ALA A 1 117 ? -3.685 -12.904 -1.784 1.00 96.25 117 ALA A CA 1
ATOM 910 C C . ALA A 1 117 ? -3.210 -11.954 -2.892 1.00 96.25 117 ALA A C 1
ATOM 912 O O . ALA A 1 117 ? -2.023 -11.906 -3.212 1.00 96.25 117 ALA A O 1
ATOM 913 N N . PHE A 1 118 ? -4.110 -11.132 -3.437 1.00 97.31 118 PHE A N 1
ATOM 914 C CA . PHE A 1 118 ? -3.764 -10.161 -4.472 1.00 97.31 118 PHE A CA 1
ATOM 915 C C . PHE A 1 118 ? -2.703 -9.159 -4.001 1.00 97.31 118 PHE A C 1
ATOM 917 O O . PHE A 1 118 ? -1.726 -8.911 -4.712 1.00 97.31 118 PHE A O 1
ATOM 924 N N . PHE A 1 119 ? -2.857 -8.602 -2.796 1.00 94.94 119 PHE A N 1
ATOM 925 C CA . PHE A 1 119 ? -1.884 -7.666 -2.234 1.00 94.94 119 PHE A CA 1
ATOM 926 C C . PHE A 1 119 ? -0.509 -8.311 -2.030 1.00 94.94 119 PHE A C 1
ATOM 928 O O . PHE A 1 119 ? 0.509 -7.707 -2.381 1.00 94.94 119 PHE A O 1
ATOM 935 N N . GLU A 1 120 ? -0.467 -9.529 -1.490 1.00 94.75 120 GLU A N 1
ATOM 936 C CA . GLU A 1 120 ? 0.769 -10.281 -1.281 1.00 94.75 120 GLU A CA 1
ATOM 937 C C . GLU A 1 120 ? 1.466 -10.585 -2.612 1.00 94.75 120 GLU A C 1
ATOM 939 O O . GLU A 1 120 ? 2.667 -10.351 -2.753 1.00 94.75 120 GLU A O 1
ATOM 944 N N . ILE A 1 121 ? 0.711 -11.021 -3.622 1.00 97.56 121 ILE A N 1
ATOM 945 C CA . ILE A 1 121 ? 1.232 -11.331 -4.955 1.00 97.56 121 ILE A CA 1
ATOM 946 C C . ILE A 1 121 ? 1.820 -10.080 -5.617 1.00 97.56 121 ILE A C 1
ATOM 948 O O . ILE A 1 121 ? 2.959 -10.122 -6.084 1.00 97.56 121 ILE A O 1
ATOM 952 N N . VAL A 1 122 ? 1.100 -8.952 -5.627 1.00 96.19 122 VAL A N 1
ATOM 953 C CA . VAL A 1 122 ? 1.623 -7.681 -6.169 1.00 96.19 122 VAL A CA 1
ATOM 954 C C . VAL A 1 122 ? 2.878 -7.244 -5.408 1.00 96.19 122 VAL A C 1
ATOM 956 O O . VAL A 1 122 ? 3.872 -6.853 -6.025 1.00 96.19 122 VAL A O 1
ATOM 959 N N . SER A 1 123 ? 2.866 -7.362 -4.077 1.00 93.06 123 SER A N 1
ATOM 960 C CA . SER A 1 123 ? 4.005 -7.009 -3.225 1.00 93.06 123 SER A CA 1
ATOM 961 C C . SER A 1 123 ? 5.224 -7.877 -3.521 1.00 93.06 123 SER A C 1
ATOM 963 O O . SER A 1 123 ? 6.314 -7.341 -3.692 1.00 93.06 123 SER A O 1
ATOM 965 N N . ARG A 1 124 ? 5.064 -9.196 -3.661 1.00 94.81 124 ARG A N 1
ATOM 966 C CA . ARG A 1 124 ? 6.149 -10.112 -4.040 1.00 94.81 124 ARG A CA 1
ATOM 967 C C . ARG A 1 124 ? 6.699 -9.793 -5.427 1.00 94.81 124 ARG A C 1
ATOM 969 O O . ARG A 1 124 ? 7.918 -9.691 -5.581 1.00 94.81 124 ARG A O 1
ATOM 976 N N . LYS A 1 125 ? 5.826 -9.616 -6.427 1.00 94.19 125 LYS A N 1
ATOM 977 C CA . LYS A 1 125 ? 6.246 -9.303 -7.804 1.00 94.19 125 LYS A CA 1
ATOM 978 C C . LYS A 1 125 ? 7.068 -8.013 -7.854 1.00 94.19 125 LYS A C 1
ATOM 980 O O . LYS A 1 125 ? 8.074 -7.954 -8.554 1.00 94.19 125 LYS A O 1
ATOM 985 N N . TYR A 1 126 ? 6.698 -7.009 -7.062 1.00 91.69 126 TYR A N 1
ATOM 986 C CA . TYR A 1 126 ? 7.489 -5.790 -6.922 1.00 91.69 126 TYR A CA 1
ATOM 987 C C . TYR A 1 126 ? 8.742 -6.016 -6.065 1.00 91.69 126 TYR A C 1
ATOM 989 O O . TYR A 1 126 ? 9.859 -6.048 -6.572 1.00 91.69 126 TYR A O 1
ATOM 997 N N . PHE A 1 127 ? 8.592 -6.223 -4.758 1.00 89.94 127 PHE A N 1
ATOM 998 C CA . PHE A 1 127 ? 9.712 -6.202 -3.820 1.00 89.94 127 PHE A CA 1
ATOM 999 C C . PHE A 1 127 ? 10.737 -7.307 -4.055 1.00 89.94 127 PHE A C 1
ATOM 1001 O O . PHE A 1 127 ? 11.922 -7.045 -3.881 1.00 89.94 127 PHE A O 1
ATOM 1008 N N . THR A 1 128 ? 10.329 -8.506 -4.467 1.00 91.25 128 THR A N 1
ATOM 1009 C CA . THR A 1 128 ? 11.233 -9.659 -4.607 1.00 91.25 128 THR A CA 1
ATOM 1010 C C . THR A 1 128 ? 11.596 -9.944 -6.059 1.00 91.25 128 THR A C 1
ATOM 1012 O O . THR A 1 128 ? 12.770 -10.156 -6.354 1.00 91.25 128 THR A O 1
ATOM 1015 N N . GLU A 1 129 ? 10.631 -9.909 -6.980 1.00 91.69 129 GLU A N 1
ATOM 1016 C CA . GLU A 1 129 ? 10.881 -10.240 -8.395 1.00 91.69 129 GLU A CA 1
ATOM 1017 C C . GLU A 1 129 ? 11.338 -9.040 -9.231 1.00 91.69 129 GLU A C 1
ATOM 1019 O O . GLU A 1 129 ? 11.785 -9.213 -10.363 1.00 91.69 129 GLU A O 1
ATOM 1024 N N . GLY A 1 130 ? 11.280 -7.825 -8.683 1.00 88.69 130 GLY A N 1
ATOM 1025 C CA . GLY A 1 130 ? 11.801 -6.638 -9.349 1.00 88.69 130 GLY A CA 1
ATOM 1026 C C . GLY A 1 130 ? 10.910 -6.097 -10.469 1.00 88.69 130 GLY A C 1
ATOM 1027 O O . GLY A 1 130 ? 11.419 -5.444 -11.384 1.00 88.69 130 GLY A O 1
ATOM 1028 N N . ARG A 1 131 ? 9.609 -6.415 -10.463 1.00 89.12 131 ARG A N 1
ATOM 1029 C CA . ARG A 1 131 ? 8.683 -6.060 -11.546 1.00 89.12 131 ARG A CA 1
ATOM 1030 C C . ARG A 1 131 ? 7.971 -4.729 -11.285 1.00 89.12 131 ARG A C 1
ATOM 1032 O O . ARG A 1 131 ? 7.469 -4.534 -10.183 1.00 89.12 131 ARG A O 1
ATOM 1039 N N . PRO A 1 132 ? 7.842 -3.832 -12.280 1.00 87.62 132 PRO A N 1
ATOM 1040 C CA . PRO A 1 132 ? 7.229 -2.517 -12.082 1.00 87.62 132 PRO A CA 1
ATOM 1041 C C . PRO A 1 132 ? 5.745 -2.585 -11.692 1.00 87.62 132 PRO A C 1
ATOM 1043 O O . PRO A 1 132 ? 4.973 -3.311 -12.307 1.00 87.62 132 PRO A O 1
ATOM 1046 N N . LEU A 1 133 ? 5.315 -1.742 -10.749 1.00 90.19 133 LEU A N 1
ATOM 1047 C CA . LEU A 1 133 ? 3.907 -1.579 -10.351 1.00 90.19 133 LEU A CA 1
ATOM 1048 C C . LEU A 1 133 ? 3.018 -0.976 -11.453 1.00 90.19 133 LEU A C 1
ATOM 1050 O O . LEU A 1 133 ? 1.802 -1.135 -11.415 1.00 90.19 133 LEU A O 1
ATOM 1054 N N . ALA A 1 134 ? 3.617 -0.299 -12.433 1.00 88.12 134 ALA A N 1
ATOM 1055 C CA . ALA A 1 134 ? 2.919 0.247 -13.595 1.00 88.12 134 ALA A CA 1
ATOM 1056 C C . ALA A 1 134 ? 2.760 -0.754 -14.761 1.00 88.12 134 ALA A C 1
ATOM 1058 O O . ALA A 1 134 ? 2.162 -0.410 -15.780 1.00 88.12 134 ALA A O 1
ATOM 1059 N N . ASP A 1 135 ? 3.315 -1.967 -14.656 1.00 89.25 135 ASP A N 1
ATOM 1060 C CA . ASP A 1 135 ? 3.214 -2.990 -15.701 1.00 89.25 135 ASP A CA 1
ATOM 1061 C C . ASP A 1 135 ? 1.830 -3.662 -15.658 1.00 89.25 135 ASP A C 1
ATOM 1063 O O . ASP A 1 135 ? 1.554 -4.490 -14.789 1.00 89.25 135 ASP A O 1
ATOM 1067 N N . HIS A 1 136 ? 0.947 -3.331 -16.609 1.00 93.75 136 HIS A N 1
ATOM 1068 C CA . HIS A 1 136 ? -0.389 -3.944 -16.675 1.00 93.75 136 HIS A CA 1
ATOM 1069 C C . HIS A 1 136 ? -0.328 -5.455 -16.881 1.00 93.75 136 HIS A C 1
ATOM 1071 O O . HIS A 1 136 ? -1.192 -6.153 -16.363 1.00 93.75 136 HIS A O 1
ATOM 1077 N N . GLN A 1 137 ? 0.681 -5.983 -17.575 1.00 93.50 137 GLN A N 1
ATOM 1078 C CA . GLN A 1 137 ? 0.817 -7.426 -17.750 1.00 93.50 137 GLN A CA 1
ATOM 1079 C C . GLN A 1 137 ? 1.154 -8.101 -16.414 1.00 93.50 137 GLN A C 1
ATOM 1081 O O . GLN A 1 137 ? 0.551 -9.118 -16.072 1.00 93.50 137 GLN A O 1
ATOM 1086 N N . MET A 1 138 ? 2.037 -7.496 -15.610 1.00 94.50 138 MET A N 1
ATOM 1087 C CA . MET A 1 138 ? 2.296 -7.933 -14.232 1.00 94.50 138 MET A CA 1
ATOM 1088 C C . MET A 1 138 ? 1.025 -7.913 -13.381 1.00 94.50 138 MET A C 1
ATOM 1090 O O . MET A 1 138 ? 0.751 -8.879 -12.670 1.00 94.50 138 MET A O 1
ATOM 1094 N N . LEU A 1 139 ? 0.229 -6.845 -13.480 1.00 97.12 139 LEU A N 1
ATOM 1095 C CA . LEU A 1 139 ? -1.016 -6.700 -12.724 1.00 97.12 139 LEU A CA 1
ATOM 1096 C C . LEU A 1 139 ? -2.084 -7.723 -13.138 1.00 97.12 139 LEU A C 1
ATOM 1098 O O . LEU A 1 139 ? -2.768 -8.264 -12.273 1.00 97.12 139 LEU A O 1
ATOM 1102 N N . LEU A 1 140 ? -2.206 -8.033 -14.431 1.00 97.69 140 LEU A N 1
ATOM 1103 C CA . LEU A 1 140 ? -3.099 -9.085 -14.930 1.00 97.69 140 LEU A CA 1
ATOM 1104 C C . LEU A 1 140 ? -2.662 -10.473 -14.453 1.00 97.69 140 LEU A C 1
ATOM 1106 O O . LEU A 1 140 ? -3.497 -11.283 -14.055 1.00 97.69 140 LEU A O 1
ATOM 1110 N N . GLU A 1 141 ? -1.359 -10.750 -14.471 1.00 97.88 141 GLU A N 1
ATOM 1111 C CA . GLU A 1 141 ? -0.803 -11.998 -13.945 1.00 97.88 141 GLU A CA 1
ATOM 1112 C C . GLU A 1 141 ? -1.038 -12.120 -12.440 1.00 97.88 141 GLU A C 1
ATOM 1114 O O . GLU A 1 141 ? -1.437 -13.185 -11.977 1.00 97.88 141 GLU A O 1
ATOM 1119 N N . ALA A 1 142 ? -0.851 -11.031 -11.689 1.00 98.25 142 ALA A N 1
ATOM 1120 C CA . ALA A 1 142 ? -1.147 -10.983 -10.263 1.00 98.25 142 ALA A CA 1
ATOM 1121 C C . ALA A 1 142 ? -2.637 -11.211 -9.974 1.00 98.25 142 ALA A C 1
ATOM 1123 O O . ALA A 1 142 ? -2.974 -11.980 -9.079 1.00 98.25 142 ALA A O 1
ATOM 1124 N N . ALA A 1 143 ? -3.525 -10.588 -10.754 1.00 98.06 143 ALA A N 1
ATOM 1125 C CA . ALA A 1 143 ? -4.968 -10.777 -10.645 1.00 98.06 143 ALA A CA 1
ATOM 1126 C C . ALA A 1 143 ? -5.352 -12.240 -10.896 1.00 98.06 143 ALA A C 1
ATOM 1128 O O . ALA A 1 143 ? -6.032 -12.848 -10.075 1.00 98.06 143 ALA A O 1
ATOM 1129 N N . LYS A 1 144 ? -4.843 -12.838 -11.979 1.00 98.12 144 LYS A N 1
ATOM 1130 C CA . LYS A 1 144 ? -5.089 -14.246 -12.306 1.00 98.12 144 LYS A CA 1
ATOM 1131 C C . LYS A 1 144 ? -4.587 -15.193 -11.213 1.00 98.12 144 LYS A C 1
ATOM 1133 O O . LYS A 1 144 ? -5.283 -16.142 -10.874 1.00 98.12 144 LYS A O 1
ATOM 1138 N N . GLU A 1 145 ? -3.390 -14.947 -10.686 1.00 98.25 145 GLU A N 1
ATOM 1139 C CA . GLU A 1 145 ? -2.791 -15.745 -9.610 1.00 98.25 145 GLU A CA 1
ATOM 1140 C C . GLU A 1 145 ? -3.583 -15.635 -8.296 1.00 98.25 145 GLU A C 1
ATOM 1142 O O . GLU A 1 145 ? -3.651 -16.599 -7.543 1.00 98.25 145 GLU A O 1
ATOM 1147 N N . ALA A 1 146 ? -4.237 -14.495 -8.060 1.00 97.88 146 ALA A N 1
ATOM 1148 C CA . ALA A 1 146 ? -5.128 -14.258 -6.926 1.00 97.88 146 ALA A CA 1
ATOM 1149 C C . ALA A 1 146 ? -6.591 -14.678 -7.176 1.00 97.88 146 ALA A C 1
ATOM 1151 O O . ALA A 1 146 ? -7.462 -14.320 -6.389 1.00 97.88 146 ALA A O 1
ATOM 1152 N N . GLU A 1 147 ? -6.883 -15.371 -8.283 1.00 97.12 147 GLU A N 1
ATOM 1153 C CA . GLU A 1 147 ? -8.241 -15.777 -8.685 1.00 97.12 147 GLU A CA 1
ATOM 1154 C C . GLU A 1 147 ? -9.217 -14.605 -8.933 1.00 97.12 147 GLU A C 1
ATOM 1156 O O . GLU A 1 147 ? -10.440 -14.756 -8.890 1.00 97.12 147 GLU A O 1
ATOM 1161 N N . VAL A 1 148 ? -8.691 -13.421 -9.256 1.00 97.81 148 VAL A N 1
ATOM 1162 C CA . VAL A 1 148 ? -9.476 -12.268 -9.714 1.00 97.81 148 VAL A CA 1
ATOM 1163 C C . VAL A 1 148 ? -9.771 -12.426 -11.217 1.00 97.81 148 VAL A C 1
ATOM 1165 O O . VAL A 1 148 ? -8.837 -12.611 -12.007 1.00 97.81 148 VAL A O 1
ATOM 1168 N N . PRO A 1 149 ? -11.043 -12.336 -11.661 1.00 95.75 149 PRO A N 1
ATOM 1169 C CA . PRO A 1 149 ? -11.397 -12.387 -13.076 1.00 95.75 149 PRO A CA 1
ATOM 1170 C C . PRO A 1 149 ? -10.678 -11.306 -13.887 1.00 95.75 149 PRO A C 1
ATOM 1172 O O . PRO A 1 149 ? -10.641 -10.138 -13.506 1.00 95.75 149 PRO A O 1
ATOM 1175 N N . THR A 1 150 ? -10.120 -11.699 -15.032 1.00 95.94 150 THR A N 1
ATOM 1176 C CA . THR A 1 150 ? -9.317 -10.808 -15.890 1.00 95.94 150 THR A CA 1
ATOM 1177 C C . THR A 1 150 ? -10.066 -10.307 -17.128 1.00 95.94 150 THR A C 1
ATOM 1179 O O . THR A 1 150 ? -9.552 -9.447 -17.846 1.00 95.94 150 THR A O 1
ATOM 1182 N N . GLU A 1 151 ? -11.288 -10.792 -17.365 1.00 96.75 151 GLU A N 1
ATOM 1183 C CA . GLU A 1 151 ? -12.149 -10.347 -18.467 1.00 96.75 151 GLU A CA 1
ATOM 1184 C C . GLU A 1 151 ? -12.400 -8.832 -18.364 1.00 96.75 151 GLU A C 1
ATOM 1186 O O . GLU A 1 151 ? -12.844 -8.332 -17.331 1.00 96.75 151 GLU A O 1
ATOM 1191 N N . GLY A 1 152 ? -12.060 -8.079 -19.414 1.00 95.62 152 GLY A N 1
ATOM 1192 C CA . GLY A 1 152 ? -12.181 -6.614 -19.435 1.00 95.62 152 GLY A CA 1
ATOM 1193 C C . GLY A 1 152 ? -11.194 -5.849 -18.538 1.00 95.62 152 GLY A C 1
ATOM 1194 O O . GLY A 1 152 ? -11.149 -4.620 -18.597 1.00 95.62 152 GLY A O 1
ATOM 1195 N N . LEU A 1 153 ? -10.358 -6.531 -17.746 1.00 95.69 153 LEU A N 1
ATOM 1196 C CA . LEU A 1 153 ? -9.489 -5.877 -16.764 1.00 95.69 153 LEU A CA 1
ATOM 1197 C C . LEU A 1 153 ? -8.383 -5.038 -17.417 1.00 95.69 153 LEU A C 1
ATOM 1199 O O . LEU A 1 153 ? -8.050 -3.963 -16.924 1.00 95.69 153 LEU A O 1
ATOM 1203 N N . LEU A 1 154 ? -7.848 -5.487 -18.555 1.00 94.69 154 LEU A N 1
ATOM 1204 C CA . LEU A 1 154 ? -6.867 -4.713 -19.321 1.00 94.69 154 LEU A CA 1
ATOM 1205 C C . LEU A 1 154 ? -7.461 -3.399 -19.845 1.00 94.69 154 LEU A C 1
ATOM 1207 O O . LEU A 1 154 ? -6.803 -2.363 -19.798 1.00 94.69 154 LEU A O 1
ATOM 1211 N N . GLU A 1 155 ? -8.702 -3.435 -20.329 1.00 94.81 155 GLU A N 1
ATOM 1212 C CA . GLU A 1 155 ? -9.385 -2.235 -20.816 1.00 94.81 155 GLU A CA 1
ATOM 1213 C C . GLU A 1 155 ? -9.669 -1.270 -19.664 1.00 94.81 155 GLU A C 1
ATOM 1215 O O . GLU A 1 155 ? -9.397 -0.074 -19.758 1.00 94.81 155 GLU A O 1
ATOM 1220 N N . TRP A 1 156 ? -10.099 -1.802 -18.519 1.00 94.81 156 TRP A N 1
ATOM 1221 C CA . TRP A 1 156 ? -10.274 -1.014 -17.306 1.00 94.81 156 TRP A CA 1
ATOM 1222 C C . TRP A 1 156 ? -8.963 -0.365 -16.834 1.00 94.81 156 TRP A C 1
ATOM 1224 O O . TRP A 1 156 ? -8.942 0.824 -16.514 1.00 94.81 156 TRP A O 1
ATOM 1234 N N . LEU A 1 157 ? -7.845 -1.097 -16.842 1.00 92.25 157 LEU A N 1
ATOM 1235 C CA . LEU A 1 157 ? -6.531 -0.543 -16.502 1.00 92.25 157 LEU A CA 1
ATOM 1236 C C . LEU A 1 157 ? -6.128 0.590 -17.464 1.00 92.25 157 LEU A C 1
ATOM 1238 O O . LEU A 1 157 ? -5.601 1.608 -17.019 1.00 92.25 157 LEU A O 1
ATOM 1242 N N . ARG A 1 158 ? -6.427 0.461 -18.763 1.00 89.12 158 ARG A N 1
ATOM 1243 C CA . ARG A 1 158 ? -6.152 1.488 -19.786 1.00 89.12 158 ARG A CA 1
ATOM 1244 C C . ARG A 1 158 ? -7.051 2.718 -19.693 1.00 89.12 158 ARG A C 1
ATOM 1246 O O . ARG A 1 158 ? -6.605 3.806 -20.046 1.00 89.12 158 ARG A O 1
ATOM 1253 N N . SER A 1 159 ? -8.286 2.558 -19.222 1.00 88.50 159 SER A N 1
ATOM 1254 C CA . SER A 1 159 ? -9.284 3.636 -19.175 1.00 88.50 159 SER A CA 1
ATOM 1255 C C . SER A 1 159 ? -8.902 4.802 -18.255 1.00 88.50 159 SER A C 1
ATOM 1257 O O . SER A 1 159 ? -9.316 5.936 -18.480 1.00 88.50 159 SER A O 1
ATOM 1259 N N . GLY A 1 160 ? -8.119 4.547 -17.202 1.00 83.56 160 GLY A N 1
ATOM 1260 C CA . GLY A 1 160 ? -7.907 5.543 -16.154 1.00 83.56 160 GLY A CA 1
ATOM 1261 C C . GLY A 1 160 ? -9.079 5.671 -15.166 1.00 83.56 160 GLY A C 1
ATOM 1262 O O . GLY A 1 160 ? -9.054 6.553 -14.302 1.00 83.56 160 GLY A O 1
ATOM 1263 N N . ASP A 1 161 ? -10.023 4.725 -15.139 1.00 85.31 161 ASP A N 1
ATOM 1264 C CA . ASP A 1 161 ? -11.116 4.647 -14.152 1.00 85.31 161 ASP A CA 1
ATOM 1265 C C . ASP A 1 161 ? -10.642 4.400 -12.716 1.00 85.31 161 ASP A C 1
ATOM 1267 O O . ASP A 1 161 ? -9.969 3.415 -12.441 1.00 85.31 161 ASP A O 1
ATOM 1271 N N . GLY A 1 162 ? -10.987 5.283 -11.779 1.00 83.19 162 GLY A N 1
ATOM 1272 C CA . GLY A 1 162 ? -10.538 5.199 -10.379 1.00 83.19 162 GLY A CA 1
ATOM 1273 C C . GLY A 1 162 ? -9.319 6.069 -10.042 1.00 83.19 162 GLY A C 1
ATOM 1274 O O . GLY A 1 162 ? -8.950 6.170 -8.878 1.00 83.19 162 GLY A O 1
ATOM 1275 N N . THR A 1 163 ? -8.726 6.779 -11.011 1.00 82.00 163 THR A N 1
ATOM 1276 C CA . THR A 1 163 ? -7.573 7.673 -10.768 1.00 82.00 163 THR A CA 1
ATOM 1277 C C . THR A 1 163 ? -7.939 8.787 -9.797 1.00 82.00 163 THR A C 1
ATOM 1279 O O . THR A 1 163 ? -7.212 9.039 -8.839 1.00 82.00 163 THR A O 1
ATOM 1282 N N . PHE A 1 164 ? -9.089 9.426 -10.024 1.00 77.25 164 PHE A N 1
ATOM 1283 C CA . PHE A 1 164 ? -9.570 10.506 -9.169 1.00 77.25 164 PHE A CA 1
ATOM 1284 C C . PHE A 1 164 ? -9.780 10.040 -7.725 1.00 77.25 164 PHE A C 1
ATOM 1286 O O . PHE A 1 164 ? -9.461 10.763 -6.786 1.00 77.25 164 PHE A O 1
ATOM 1293 N N . GLU A 1 165 ? -10.267 8.812 -7.543 1.00 79.94 165 GLU A N 1
ATOM 1294 C CA . GLU A 1 165 ? -10.449 8.240 -6.215 1.00 79.94 165 GLU A CA 1
ATOM 1295 C C . GLU A 1 165 ? -9.113 8.083 -5.484 1.00 79.94 165 GLU A C 1
ATOM 1297 O O . GLU A 1 165 ? -8.981 8.562 -4.361 1.00 79.94 165 GLU A O 1
ATOM 1302 N N . ILE A 1 166 ? -8.112 7.481 -6.135 1.00 85.31 166 ILE A N 1
ATOM 1303 C CA . ILE A 1 166 ? -6.780 7.301 -5.545 1.00 85.31 166 ILE A CA 1
ATOM 1304 C C . ILE A 1 166 ? -6.150 8.647 -5.177 1.00 85.31 166 ILE A C 1
ATOM 1306 O O . ILE A 1 166 ? -5.602 8.790 -4.086 1.00 85.31 166 ILE A O 1
ATOM 1310 N N . GLN A 1 167 ? -6.252 9.645 -6.059 1.00 78.38 167 GLN A N 1
ATOM 1311 C CA . GLN A 1 167 ? -5.735 10.993 -5.806 1.00 78.38 167 GLN A CA 1
ATOM 1312 C C . GLN A 1 167 ? -6.430 11.662 -4.619 1.00 78.38 167 GLN A C 1
ATOM 1314 O O . GLN A 1 167 ? -5.757 12.217 -3.749 1.00 78.38 167 GLN A O 1
ATOM 1319 N N . ARG A 1 168 ? -7.765 11.581 -4.561 1.00 76.75 168 ARG A N 1
ATOM 1320 C CA . ARG A 1 168 ? -8.551 12.128 -3.453 1.00 76.75 168 ARG A CA 1
ATOM 1321 C C . ARG A 1 168 ? -8.168 11.461 -2.139 1.00 76.75 168 ARG A C 1
ATOM 1323 O O . ARG A 1 168 ? -7.864 12.164 -1.185 1.00 76.75 168 ARG A O 1
ATOM 1330 N N . THR A 1 169 ? -8.139 10.131 -2.089 1.00 80.94 169 THR A N 1
ATOM 1331 C CA . THR A 1 169 ? -7.807 9.403 -0.860 1.00 80.94 169 THR A CA 1
ATOM 1332 C C . THR A 1 169 ? -6.371 9.670 -0.416 1.00 80.94 169 THR A C 1
ATOM 1334 O O . THR A 1 169 ? -6.152 9.927 0.761 1.00 80.94 169 THR A O 1
ATOM 1337 N N . TYR A 1 170 ? -5.400 9.717 -1.334 1.00 83.38 170 TYR A N 1
ATOM 1338 C CA . TYR A 1 170 ? -4.032 10.118 -0.993 1.00 83.38 170 TYR A CA 1
ATOM 1339 C C . TYR A 1 170 ? -3.995 11.510 -0.346 1.00 83.38 170 TYR A C 1
ATOM 1341 O O . TYR A 1 170 ? -3.359 11.698 0.690 1.00 83.38 170 TYR A O 1
ATOM 1349 N N . ALA A 1 171 ? -4.700 12.483 -0.933 1.00 75.19 171 ALA A N 1
ATOM 1350 C CA . ALA A 1 171 ? -4.775 13.828 -0.379 1.00 75.19 171 ALA A CA 1
ATOM 1351 C C . ALA A 1 171 ? -5.449 13.841 1.001 1.00 75.19 171 ALA A C 1
ATOM 1353 O O . ALA A 1 171 ? -4.972 14.529 1.903 1.00 75.19 171 ALA A O 1
ATOM 1354 N N . GLU A 1 172 ? -6.545 13.093 1.177 1.00 76.38 172 GLU A N 1
ATOM 1355 C CA . GLU A 1 172 ? -7.257 13.001 2.457 1.00 76.38 172 GLU A CA 1
ATOM 1356 C C . GLU A 1 172 ? -6.334 12.470 3.548 1.00 76.38 172 GLU A C 1
ATOM 1358 O O . GLU A 1 172 ? -6.297 13.028 4.636 1.00 76.38 172 GLU A O 1
ATOM 1363 N N . ILE A 1 173 ? -5.531 11.448 3.264 1.00 82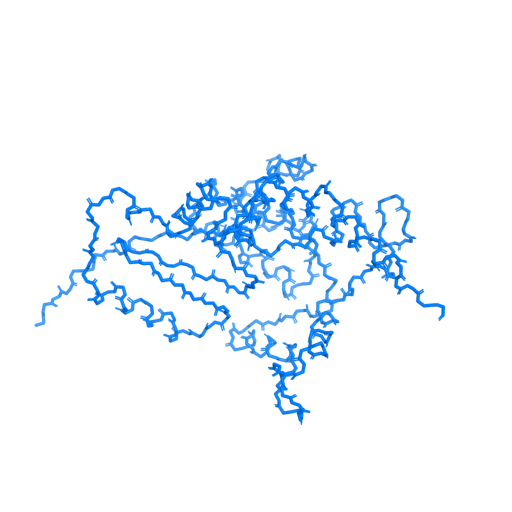.50 173 ILE A N 1
ATOM 1364 C CA . ILE A 1 173 ? -4.647 10.886 4.282 1.00 82.50 173 ILE A CA 1
ATOM 1365 C C . ILE A 1 173 ? -3.455 11.815 4.556 1.00 82.50 173 ILE A C 1
ATOM 1367 O O . ILE A 1 173 ? -3.108 12.044 5.715 1.00 82.50 173 ILE A O 1
ATOM 1371 N N . PHE A 1 174 ? -2.831 12.366 3.511 1.00 79.25 174 PHE A N 1
ATOM 1372 C CA . PHE A 1 174 ? -1.627 13.183 3.664 1.00 79.25 174 PHE A CA 1
ATOM 1373 C C . PHE A 1 174 ? -1.922 14.545 4.305 1.00 79.25 174 PHE A C 1
ATOM 1375 O O . PHE A 1 174 ? -1.296 14.912 5.296 1.00 79.25 174 PHE A O 1
ATOM 1382 N N . PHE A 1 175 ? -2.893 15.287 3.765 1.00 72.69 175 PHE A N 1
ATOM 1383 C CA . PHE A 1 175 ? -3.253 16.628 4.246 1.00 72.69 175 PHE A CA 1
ATOM 1384 C C . PHE A 1 175 ? -4.343 16.579 5.302 1.00 72.69 175 PHE A C 1
ATOM 1386 O O . PHE A 1 175 ? -4.277 17.284 6.305 1.00 72.69 175 PHE A O 1
ATOM 1393 N N . GLY A 1 176 ? -5.356 15.744 5.073 1.00 72.25 176 GLY A N 1
ATOM 1394 C CA . GLY A 1 176 ? -6.462 15.603 6.003 1.00 72.25 176 GLY A CA 1
ATOM 1395 C C . GLY A 1 176 ? -5.998 14.940 7.290 1.00 72.25 176 GLY A C 1
ATOM 1396 O O . GLY A 1 176 ? -6.157 15.540 8.338 1.00 72.25 176 GLY A O 1
ATOM 1397 N N . TRP A 1 177 ? -5.412 13.744 7.239 1.00 83.00 177 TRP A N 1
ATOM 1398 C CA . TRP A 1 177 ? -5.098 12.971 8.451 1.00 83.00 177 TRP A CA 1
ATOM 1399 C C . TRP A 1 177 ? -3.686 13.239 8.985 1.00 83.00 177 TRP A C 1
ATOM 1401 O O . TRP A 1 177 ? -3.386 12.893 10.125 1.00 83.00 177 TRP A O 1
ATOM 1411 N N . GLY A 1 178 ? -2.823 13.872 8.185 1.00 80.88 178 GLY A N 1
ATOM 1412 C CA . GLY A 1 178 ? -1.472 14.269 8.583 1.00 80.88 178 GLY A CA 1
ATOM 1413 C C . GLY A 1 178 ? -0.447 13.133 8.582 1.00 80.88 178 GLY A C 1
ATOM 1414 O O . GLY A 1 178 ? 0.659 13.308 9.100 1.00 80.88 178 GLY A O 1
ATOM 1415 N N . TYR A 1 179 ? -0.769 11.968 8.014 1.00 84.69 179 TYR A N 1
ATOM 1416 C CA . TYR A 1 179 ? 0.221 10.904 7.861 1.00 84.69 179 TYR A CA 1
ATOM 1417 C C . TYR A 1 179 ? 1.142 11.225 6.683 1.00 84.69 179 TYR A C 1
ATOM 1419 O O . TYR A 1 179 ? 0.687 11.571 5.599 1.00 84.69 179 TYR A O 1
ATOM 1427 N N . THR A 1 180 ? 2.455 11.073 6.870 1.00 81.31 180 THR A N 1
ATOM 1428 C CA . THR A 1 180 ? 3.463 11.400 5.836 1.00 81.31 180 THR A CA 1
ATOM 1429 C C . THR A 1 180 ? 4.442 10.257 5.538 1.00 81.31 180 THR A C 1
ATOM 1431 O O . THR A 1 180 ? 5.341 10.407 4.711 1.00 81.31 180 THR A O 1
ATOM 1434 N N . SER A 1 181 ? 4.272 9.096 6.178 1.00 80.75 181 SER A N 1
ATOM 1435 C CA . SER A 1 181 ? 5.131 7.917 6.022 1.00 80.75 181 SER A CA 1
ATOM 1436 C C . SER A 1 181 ? 4.335 6.611 6.110 1.00 80.75 181 SER A C 1
ATOM 1438 O O . SER A 1 181 ? 3.226 6.589 6.634 1.00 80.75 181 SER A O 1
ATOM 1440 N N . VAL A 1 182 ? 4.897 5.527 5.563 1.00 85.44 182 VAL A N 1
ATOM 1441 C CA . VAL A 1 182 ? 4.334 4.162 5.597 1.00 85.44 182 VAL A CA 1
ATOM 1442 C C . VAL A 1 182 ? 5.229 3.191 6.363 1.00 85.44 182 VAL A C 1
ATOM 1444 O O . VAL A 1 182 ? 6.438 3.429 6.430 1.00 85.44 182 VAL A O 1
ATOM 1447 N N . PRO A 1 183 ? 4.678 2.052 6.824 1.00 89.69 183 PRO A N 1
ATOM 1448 C CA . PRO A 1 183 ? 3.242 1.752 6.926 1.00 89.69 183 PRO A CA 1
ATOM 1449 C C . PRO A 1 183 ? 2.581 2.486 8.104 1.00 89.69 183 PRO A C 1
ATOM 1451 O O . PRO A 1 183 ? 3.250 2.861 9.064 1.00 89.69 183 PRO A O 1
ATOM 1454 N N . VAL A 1 184 ? 1.264 2.683 8.031 1.00 91.12 184 VAL A N 1
ATOM 1455 C CA . VAL A 1 184 ? 0.433 3.105 9.168 1.00 91.12 184 VAL A CA 1
ATOM 1456 C C . VAL A 1 184 ? -0.718 2.120 9.277 1.00 91.12 184 VAL A C 1
ATOM 1458 O O . VAL A 1 184 ? -1.503 1.983 8.339 1.00 91.12 184 VAL A O 1
ATOM 1461 N N . THR A 1 185 ? -0.817 1.444 10.415 1.00 93.44 185 THR A N 1
ATOM 1462 C CA . THR A 1 185 ? -1.939 0.560 10.729 1.00 93.44 185 THR A CA 1
ATOM 1463 C C . THR A 1 185 ? -2.878 1.302 11.658 1.00 93.44 185 THR A C 1
ATOM 1465 O O . THR A 1 185 ? -2.468 1.762 12.721 1.00 93.44 185 THR A O 1
ATOM 1468 N N . LEU A 1 186 ? -4.138 1.420 11.255 1.00 92.44 186 LEU A N 1
ATOM 1469 C CA . LEU A 1 186 ? -5.196 2.012 12.060 1.00 92.44 186 LEU A CA 1
ATOM 1470 C C . LEU A 1 186 ? -6.073 0.888 12.608 1.00 92.44 186 LEU A C 1
ATOM 1472 O O . LEU A 1 186 ? -6.522 0.037 11.841 1.00 92.44 186 LEU A O 1
ATOM 1476 N N . VAL A 1 187 ? -6.307 0.879 13.917 1.00 91.56 187 VAL A N 1
ATOM 1477 C CA . VAL A 1 187 ? -7.097 -0.152 14.596 1.00 91.56 187 VAL A CA 1
ATOM 1478 C C . VAL A 1 187 ? -8.253 0.524 15.319 1.00 91.56 187 VAL A C 1
ATOM 1480 O O . VAL A 1 187 ? -8.038 1.410 16.140 1.00 91.56 187 VAL A O 1
ATOM 1483 N N . SER A 1 188 ? -9.475 0.099 15.011 1.00 88.06 188 SER A N 1
ATOM 1484 C CA . SER A 1 188 ? -10.692 0.580 15.666 1.00 88.06 188 SER A CA 1
ATOM 1485 C C . SER A 1 188 ? -11.461 -0.588 16.251 1.00 88.06 188 SER A C 1
ATOM 1487 O O . SER A 1 188 ? -11.692 -1.579 15.561 1.00 88.06 188 SER A O 1
ATOM 1489 N N . CYS A 1 189 ? -11.907 -0.439 17.491 1.00 84.50 189 CYS A N 1
ATOM 1490 C CA . CYS A 1 189 ? -12.815 -1.366 18.148 1.00 84.50 189 CYS A CA 1
ATOM 1491 C C . CYS A 1 189 ? -13.789 -0.567 19.019 1.00 84.50 189 CYS A C 1
ATOM 1493 O O . CYS A 1 189 ? -13.371 0.077 19.972 1.00 84.50 189 CYS A O 1
ATOM 1495 N N . GLU A 1 190 ? -15.066 -0.539 18.629 1.00 76.94 190 GLU A N 1
ATOM 1496 C CA . GLU A 1 190 ? -16.195 0.067 19.359 1.00 76.94 190 GLU A CA 1
ATOM 1497 C C . GLU A 1 190 ? -15.874 1.262 20.286 1.00 76.94 190 GLU A C 1
ATOM 1499 O O . GLU A 1 190 ? -16.069 1.214 21.501 1.00 76.94 190 GLU A O 1
ATOM 1504 N N . GLY A 1 191 ? -15.435 2.379 19.697 1.00 72.19 191 GLY A N 1
ATOM 1505 C CA . GLY A 1 191 ? -15.150 3.620 20.430 1.00 72.19 191 GLY A CA 1
ATOM 1506 C C . GLY A 1 191 ? -13.699 3.780 20.894 1.00 72.19 191 GLY A C 1
ATOM 1507 O O . GLY A 1 191 ? -13.325 4.884 21.287 1.00 72.19 191 GLY A O 1
ATOM 1508 N N . LEU A 1 192 ? -12.870 2.741 20.769 1.00 84.25 192 LEU A N 1
ATOM 1509 C CA . LEU A 1 192 ? -11.428 2.804 20.968 1.00 84.25 192 LEU A CA 1
ATOM 1510 C C . LEU A 1 192 ? -10.696 2.807 19.624 1.00 84.25 192 LEU A C 1
ATOM 1512 O O . LEU A 1 192 ? -10.791 1.870 18.832 1.00 84.25 192 LEU A O 1
ATOM 1516 N N . ASP A 1 193 ? -9.936 3.871 19.395 1.00 88.94 193 ASP A N 1
ATOM 1517 C CA . ASP A 1 193 ? -9.151 4.090 18.187 1.00 88.94 193 ASP A CA 1
ATOM 1518 C C . ASP A 1 193 ? -7.656 4.098 18.553 1.00 88.94 193 ASP A C 1
ATOM 1520 O O . ASP A 1 193 ? -7.225 4.838 19.438 1.00 88.94 193 ASP A O 1
ATOM 1524 N N . GLN A 1 194 ? -6.861 3.258 17.892 1.00 91.44 194 GLN A N 1
ATOM 1525 C CA . GLN A 1 194 ? -5.411 3.129 18.061 1.00 91.44 194 GLN A CA 1
ATOM 1526 C C . GLN A 1 194 ? -4.717 3.197 16.694 1.00 91.44 194 GLN A C 1
ATOM 1528 O O . GLN A 1 194 ? -5.321 2.933 15.652 1.00 91.44 194 GLN A O 1
ATOM 1533 N N . HIS A 1 195 ? -3.426 3.525 16.680 1.00 91.88 195 HIS A N 1
ATOM 1534 C CA . HIS A 1 195 ? -2.616 3.450 15.469 1.00 91.88 195 HIS A CA 1
ATOM 1535 C C . HIS A 1 195 ? -1.204 2.949 15.764 1.00 91.88 195 HIS A C 1
ATOM 1537 O O . HIS A 1 195 ? -0.665 3.154 16.848 1.00 91.88 195 HIS A O 1
ATOM 1543 N N . ILE A 1 196 ? -0.594 2.327 14.762 1.00 93.50 196 ILE A N 1
ATOM 1544 C CA . ILE A 1 196 ? 0.779 1.830 14.781 1.00 93.50 196 ILE A CA 1
ATOM 1545 C C . ILE A 1 196 ? 1.483 2.446 13.574 1.00 93.50 196 ILE A C 1
ATOM 1547 O O . ILE A 1 196 ? 1.053 2.247 12.438 1.00 93.50 196 ILE A O 1
ATOM 1551 N N . GLN A 1 197 ? 2.540 3.226 13.809 1.00 90.19 197 GLN A N 1
ATOM 1552 C CA . GLN A 1 197 ? 3.312 3.878 12.748 1.00 90.19 197 GLN A CA 1
ATOM 1553 C C . GLN A 1 197 ? 4.656 3.185 12.522 1.00 90.19 197 GLN A C 1
ATOM 1555 O O . GLN A 1 197 ? 5.405 2.921 13.464 1.00 90.19 197 GLN A O 1
ATOM 1560 N N . GLY A 1 198 ? 4.990 2.968 11.252 1.00 85.56 198 GLY A N 1
ATOM 1561 C CA . GLY A 1 198 ? 6.216 2.312 10.817 1.00 85.56 198 GLY A CA 1
ATOM 1562 C C . GLY A 1 198 ? 6.146 0.787 10.891 1.00 85.56 198 GLY A C 1
ATOM 1563 O O . GLY A 1 198 ? 5.165 0.197 11.345 1.00 85.56 198 GLY A O 1
ATOM 1564 N N . SER A 1 199 ? 7.218 0.142 10.430 1.00 84.94 199 SER A N 1
ATOM 1565 C CA . SER A 1 199 ? 7.387 -1.315 10.462 1.00 84.94 199 SER A CA 1
ATOM 1566 C C . SER A 1 199 ? 7.693 -1.800 11.884 1.00 84.94 199 SER A C 1
ATOM 1568 O O . SER A 1 199 ? 8.826 -2.154 12.201 1.00 84.94 199 SER A O 1
ATOM 1570 N N . GLN A 1 200 ? 6.691 -1.739 12.762 1.00 88.06 200 GLN A N 1
ATOM 1571 C CA . GLN A 1 200 ? 6.797 -2.180 14.153 1.00 88.06 200 GLN A CA 1
ATOM 1572 C C . GLN A 1 200 ? 6.801 -3.710 14.267 1.00 88.06 200 GLN A C 1
ATOM 1574 O O . GLN A 1 200 ? 6.283 -4.413 13.399 1.00 88.06 200 GLN A O 1
ATOM 1579 N N . ASN A 1 201 ? 7.373 -4.219 15.359 1.00 85.75 201 ASN A N 1
ATOM 1580 C CA . ASN A 1 201 ? 7.429 -5.652 15.649 1.00 85.75 201 ASN A CA 1
ATOM 1581 C C . ASN A 1 201 ? 6.107 -6.185 16.232 1.00 85.75 201 ASN A C 1
ATOM 1583 O O . ASN A 1 201 ? 5.209 -5.420 16.583 1.00 85.75 201 ASN A O 1
ATOM 1587 N N . LEU A 1 202 ? 6.016 -7.511 16.379 1.00 89.06 202 LEU A N 1
ATOM 1588 C CA . LEU A 1 202 ? 4.837 -8.198 16.915 1.00 89.06 202 LEU A CA 1
ATOM 1589 C C . LEU A 1 202 ? 4.373 -7.639 18.271 1.00 89.06 202 LEU A C 1
ATOM 1591 O O . LEU A 1 202 ? 3.174 -7.505 18.491 1.00 89.06 202 LEU A O 1
ATOM 1595 N N . GLU A 1 203 ? 5.296 -7.283 19.165 1.00 92.06 203 GLU A N 1
ATOM 1596 C CA . GLU A 1 203 ? 4.941 -6.809 20.506 1.00 92.06 203 GLU A CA 1
ATOM 1597 C C . GLU A 1 203 ? 4.168 -5.482 20.467 1.00 92.06 203 GLU A C 1
ATOM 1599 O O . GLU A 1 203 ? 3.214 -5.317 21.222 1.00 92.06 203 GLU A O 1
ATOM 1604 N N . ALA A 1 204 ? 4.491 -4.570 19.543 1.00 91.94 204 ALA A N 1
ATOM 1605 C CA . ALA A 1 204 ? 3.726 -3.332 19.368 1.00 91.94 204 ALA A CA 1
ATOM 1606 C C . ALA A 1 204 ? 2.261 -3.605 18.976 1.00 91.94 204 ALA A C 1
ATOM 1608 O O . ALA A 1 204 ? 1.345 -2.962 19.489 1.00 91.94 204 ALA A O 1
ATOM 1609 N N . TYR A 1 205 ? 2.030 -4.592 18.105 1.00 93.06 205 TYR A N 1
ATOM 1610 C CA . TYR A 1 205 ? 0.679 -5.027 17.741 1.00 93.06 205 TYR A CA 1
ATOM 1611 C C . TYR A 1 205 ? -0.028 -5.700 18.923 1.00 93.06 205 TYR A C 1
ATOM 1613 O O . TYR A 1 205 ? -1.185 -5.389 19.202 1.00 93.06 205 TYR A O 1
ATOM 1621 N N . LEU A 1 206 ? 0.670 -6.570 19.664 1.00 93.50 206 LEU A N 1
ATOM 1622 C CA . LEU A 1 206 ? 0.118 -7.224 20.854 1.00 93.50 206 LEU A CA 1
ATOM 1623 C C . LEU A 1 206 ? -0.287 -6.214 21.928 1.00 93.50 206 LEU A C 1
ATOM 1625 O O . LEU A 1 206 ? -1.332 -6.387 22.542 1.00 93.50 206 LEU A O 1
ATOM 1629 N N . GLN A 1 207 ? 0.485 -5.148 22.142 1.00 92.44 207 GLN A N 1
ATOM 1630 C CA . GLN A 1 207 ? 0.128 -4.087 23.087 1.00 92.44 207 GLN A CA 1
ATOM 1631 C C . GLN A 1 207 ? -1.164 -3.370 22.689 1.00 92.44 207 GLN A C 1
ATOM 1633 O O . GLN A 1 207 ? -2.029 -3.162 23.539 1.00 92.44 207 GLN A O 1
ATOM 1638 N N . VAL A 1 208 ? -1.332 -3.045 21.403 1.00 92.50 208 VAL A N 1
ATOM 1639 C CA . VAL A 1 208 ? -2.573 -2.444 20.893 1.00 92.50 208 VAL A CA 1
ATOM 1640 C C . VAL A 1 208 ? -3.762 -3.385 21.087 1.00 92.50 208 VAL A C 1
ATOM 1642 O O . VAL A 1 208 ? -4.805 -2.950 21.571 1.00 92.50 208 VAL A O 1
ATOM 1645 N N . PHE A 1 209 ? -3.614 -4.673 20.769 1.00 89.62 209 PHE A N 1
ATOM 1646 C CA . PHE A 1 209 ? -4.704 -5.637 20.926 1.00 89.62 209 PHE A CA 1
ATOM 1647 C C . PHE A 1 209 ? -5.031 -5.939 22.389 1.00 89.62 209 PHE A C 1
ATOM 1649 O O . PHE A 1 209 ? -6.206 -5.987 22.732 1.00 89.62 209 PHE A O 1
ATOM 1656 N N . ARG A 1 210 ? -4.032 -6.070 23.272 1.00 90.06 210 ARG A N 1
ATOM 1657 C CA . ARG A 1 210 ? -4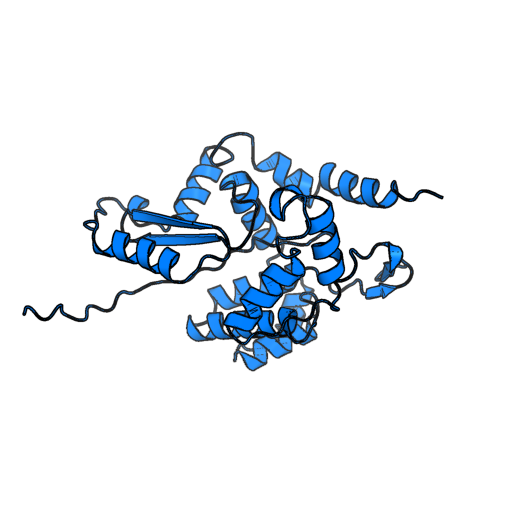.261 -6.209 24.722 1.00 90.06 210 ARG A CA 1
ATOM 1658 C C . ARG A 1 210 ? -5.048 -5.022 25.257 1.00 90.06 210 ARG A C 1
ATOM 1660 O O . ARG A 1 210 ? -6.052 -5.225 25.921 1.00 90.06 210 ARG A O 1
ATOM 1667 N N . ARG A 1 211 ? -4.667 -3.800 24.875 1.00 87.50 211 ARG A N 1
ATOM 1668 C CA . ARG A 1 211 ? -5.397 -2.590 25.261 1.00 87.50 211 ARG A CA 1
ATOM 1669 C C . ARG A 1 211 ? -6.857 -2.620 24.807 1.00 87.50 211 ARG A C 1
ATOM 1671 O O . ARG A 1 211 ? -7.736 -2.264 25.580 1.00 87.50 211 ARG A O 1
ATOM 1678 N N . ILE A 1 212 ? -7.114 -3.069 23.579 1.00 85.81 212 ILE A N 1
ATOM 1679 C CA . ILE A 1 212 ? -8.478 -3.220 23.054 1.00 85.81 212 ILE A CA 1
ATOM 1680 C C . ILE A 1 212 ? -9.286 -4.259 23.835 1.00 85.81 212 ILE A C 1
ATOM 1682 O O . ILE A 1 212 ? -10.471 -4.051 24.062 1.00 85.81 212 ILE A O 1
ATOM 1686 N N . LEU A 1 213 ? -8.657 -5.359 24.249 1.00 83.50 213 LEU A N 1
ATOM 1687 C CA . LEU A 1 213 ? -9.316 -6.421 25.012 1.00 83.50 213 LEU A CA 1
ATOM 1688 C C . LEU A 1 213 ? -9.522 -6.060 26.494 1.00 83.50 213 LEU A C 1
ATOM 1690 O O . LEU A 1 213 ? -10.439 -6.579 27.125 1.00 83.50 213 LEU A O 1
ATOM 1694 N N . GLU A 1 214 ? -8.667 -5.207 27.059 1.00 84.81 214 GLU A N 1
ATOM 1695 C CA . GLU A 1 214 ? -8.714 -4.785 28.465 1.00 84.81 214 GLU A CA 1
ATOM 1696 C C . GLU A 1 214 ? -9.659 -3.599 28.705 1.00 84.81 214 GLU A C 1
ATOM 1698 O O . GLU A 1 214 ? -10.250 -3.488 29.782 1.00 84.81 214 GLU A O 1
ATOM 1703 N N . GLU A 1 215 ? -9.807 -2.696 27.731 1.00 79.12 215 GLU A N 1
ATOM 1704 C CA . GLU A 1 215 ? -10.705 -1.549 27.850 1.00 79.12 215 GLU A CA 1
ATOM 1705 C C . GLU A 1 215 ? -12.168 -1.966 27.586 1.00 79.12 215 GLU A C 1
ATOM 1707 O O . GLU A 1 215 ? -12.465 -2.615 26.582 1.00 79.12 215 GLU A O 1
ATOM 1712 N N . PRO A 1 216 ? -13.123 -1.592 28.459 1.00 66.31 216 PRO A N 1
ATOM 1713 C CA . PRO A 1 216 ? -14.525 -1.921 28.246 1.00 66.31 216 PRO A CA 1
ATOM 1714 C C . PRO A 1 216 ? -15.043 -1.237 26.978 1.00 66.31 216 PRO A C 1
ATOM 1716 O O . PRO A 1 216 ? -15.037 -0.007 26.884 1.00 66.31 216 PRO A O 1
ATOM 1719 N N . LEU A 1 217 ? -15.530 -2.040 26.027 1.00 68.31 217 LEU A N 1
ATOM 1720 C CA . LEU A 1 217 ? -16.140 -1.558 24.789 1.00 68.31 217 LEU A CA 1
ATOM 1721 C C . LEU A 1 217 ? -17.286 -0.600 25.128 1.00 68.31 217 LEU A C 1
ATOM 1723 O O . LEU A 1 217 ? -18.262 -0.954 25.794 1.00 68.31 217 LEU A O 1
ATOM 1727 N N . ALA A 1 218 ? -17.141 0.650 24.706 1.00 62.25 218 ALA A N 1
ATOM 1728 C CA . ALA A 1 218 ? -18.027 1.734 25.091 1.00 62.25 218 ALA A CA 1
ATOM 1729 C C . ALA A 1 218 ? -18.525 2.452 23.839 1.00 62.25 218 ALA A C 1
ATOM 1731 O O . ALA A 1 218 ? -18.205 3.616 23.604 1.00 62.25 218 ALA A O 1
ATOM 1732 N N . SER A 1 219 ? -19.350 1.782 23.033 1.00 60.16 219 SER A N 1
ATOM 1733 C CA . SER A 1 219 ? -20.070 2.464 21.957 1.00 60.16 219 SER A CA 1
ATOM 1734 C C . SER A 1 219 ? -21.511 2.769 22.374 1.00 60.16 219 SER A C 1
ATOM 1736 O O . SER A 1 219 ? -22.286 1.877 22.718 1.00 60.16 219 SER A O 1
ATOM 1738 N N . LYS A 1 220 ? -21.892 4.055 22.365 1.00 65.50 220 LYS A N 1
ATOM 1739 C CA . LYS A 1 220 ? -23.285 4.486 22.596 1.00 65.50 220 LYS A CA 1
ATOM 1740 C C . LYS A 1 220 ? -23.892 5.236 21.409 1.00 65.50 220 LYS A C 1
ATOM 1742 O O . LYS A 1 220 ? -25.116 5.280 21.323 1.00 65.50 220 LYS A O 1
ATOM 1747 N N . THR A 1 221 ? -23.092 5.770 20.476 1.00 79.19 221 THR A N 1
ATOM 1748 C CA . THR A 1 221 ? -23.604 6.487 19.288 1.00 79.19 221 THR A CA 1
ATOM 1749 C C . THR A 1 221 ? -23.148 5.866 17.955 1.00 79.19 221 THR A C 1
ATOM 1751 O O . THR A 1 221 ? -22.092 5.227 17.907 1.00 79.19 221 THR A O 1
ATOM 1754 N N . PRO A 1 222 ? -23.909 6.044 16.854 1.00 79.56 222 PRO A N 1
ATOM 1755 C CA . PRO A 1 222 ? -23.517 5.585 15.517 1.00 79.56 222 PRO A CA 1
ATOM 1756 C C . PRO A 1 222 ? -22.156 6.118 15.044 1.00 79.56 222 PRO A C 1
ATOM 1758 O O . PRO A 1 222 ? -21.398 5.390 14.414 1.00 79.56 222 PRO A O 1
ATOM 1761 N N . GLU A 1 223 ? -21.805 7.358 15.386 1.00 78.00 223 GLU A N 1
ATOM 1762 C CA . GLU A 1 223 ? -20.539 7.992 14.997 1.00 78.00 223 GLU A CA 1
ATOM 1763 C C . GLU A 1 223 ? -19.325 7.332 15.664 1.00 78.00 223 GLU A C 1
ATOM 1765 O O . GLU A 1 223 ? -18.259 7.232 15.058 1.00 78.00 223 GLU A O 1
ATOM 1770 N N . GLN A 1 224 ? -19.477 6.841 16.898 1.00 76.56 224 GLN A N 1
ATOM 1771 C CA . GLN A 1 224 ? -18.404 6.147 17.620 1.00 76.56 224 GLN A CA 1
ATOM 1772 C C . GLN A 1 224 ? -18.088 4.771 17.021 1.00 76.56 224 GLN A C 1
ATOM 1774 O O . GLN A 1 224 ? -16.956 4.301 17.156 1.00 76.56 224 GLN A O 1
ATOM 1779 N N . LYS A 1 225 ? -19.065 4.159 16.338 1.00 79.62 225 LYS A N 1
ATOM 1780 C CA . LYS A 1 225 ? -18.935 2.859 15.664 1.00 79.62 225 LYS A CA 1
ATOM 1781 C C . LYS A 1 225 ? -18.241 2.938 14.306 1.00 79.62 225 LYS A C 1
ATOM 1783 O O . LYS A 1 225 ? -17.873 1.903 13.760 1.00 79.62 225 LYS A O 1
ATOM 1788 N N . LEU A 1 226 ? -18.065 4.139 13.755 1.00 84.50 226 LEU A N 1
ATOM 1789 C CA . LEU A 1 226 ? -17.344 4.312 12.500 1.00 84.50 226 LEU A CA 1
ATOM 1790 C C . LEU A 1 226 ? -15.871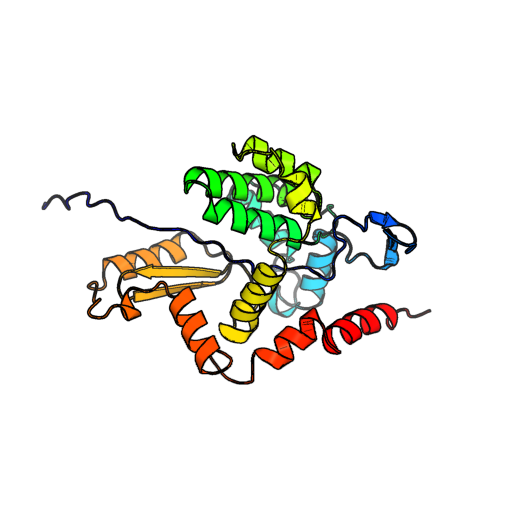 3.915 12.670 1.00 84.50 226 LEU A C 1
ATOM 1792 O O . LEU A 1 226 ? -15.290 4.149 13.736 1.00 84.50 226 LEU A O 1
ATOM 1796 N N . PRO A 1 227 ? -15.231 3.366 11.629 1.00 86.19 227 PRO A N 1
ATOM 1797 C CA . PRO A 1 227 ? -13.796 3.148 11.671 1.00 86.19 227 PRO A CA 1
ATOM 1798 C C . PRO A 1 227 ? -13.062 4.496 11.766 1.00 86.19 227 PRO A C 1
ATOM 1800 O O . PRO A 1 227 ? -13.500 5.504 11.207 1.00 86.19 227 PRO A O 1
ATOM 1803 N N . ILE A 1 228 ? -11.921 4.517 12.457 1.00 88.00 228 ILE A N 1
ATOM 1804 C CA . ILE A 1 228 ? -11.099 5.716 12.710 1.00 88.00 228 ILE A CA 1
ATOM 1805 C C . ILE A 1 228 ? -10.788 6.505 11.437 1.00 88.00 228 ILE A C 1
ATOM 1807 O O . ILE A 1 228 ? -10.830 7.732 11.438 1.00 88.00 228 ILE A O 1
ATOM 1811 N N . TRP A 1 229 ? -10.547 5.811 10.326 1.00 86.81 229 TRP A N 1
ATOM 1812 C CA . TRP A 1 229 ? -10.261 6.442 9.045 1.00 86.81 229 TRP A CA 1
ATOM 1813 C C . TRP A 1 229 ? -11.458 7.252 8.520 1.00 86.81 229 TRP A C 1
ATOM 1815 O O . TRP A 1 229 ? -11.283 8.347 7.993 1.00 86.81 229 TRP A O 1
ATOM 1825 N N . GLU A 1 230 ? -12.689 6.772 8.727 1.00 85.94 230 GLU A N 1
ATOM 1826 C CA . GLU A 1 230 ? -13.897 7.489 8.315 1.00 85.94 230 GLU A CA 1
ATOM 1827 C C . GLU A 1 230 ? -14.156 8.686 9.233 1.00 85.94 230 GLU A C 1
ATOM 1829 O O . GLU A 1 230 ? -14.535 9.759 8.758 1.00 85.94 230 GLU A O 1
ATOM 1834 N N . LYS A 1 231 ? -13.880 8.543 10.537 1.00 85.94 231 LYS A N 1
ATOM 1835 C CA . LYS A 1 231 ? -13.900 9.671 11.481 1.00 85.94 231 LYS A CA 1
ATOM 1836 C C . LYS A 1 231 ? -12.934 10.765 11.020 1.00 85.94 231 LYS A C 1
ATOM 1838 O O . LYS A 1 231 ? -13.328 11.928 10.947 1.00 85.94 231 LYS A O 1
ATOM 1843 N N . TYR A 1 232 ? -11.710 10.400 10.634 1.00 84.44 232 TYR A N 1
ATOM 1844 C CA . TYR A 1 232 ? -10.729 11.351 10.111 1.00 84.44 232 TYR A CA 1
ATOM 1845 C C . TYR A 1 232 ? -11.165 12.003 8.795 1.00 84.44 232 TYR A C 1
ATOM 1847 O O . TYR A 1 232 ? -11.052 13.223 8.678 1.00 84.44 232 TYR A O 1
ATOM 1855 N N . SER A 1 233 ? -11.717 11.254 7.832 1.00 80.44 233 SER A N 1
ATOM 1856 C CA . SER A 1 233 ? -12.253 11.851 6.596 1.00 80.44 233 SER A CA 1
ATOM 1857 C C . SER A 1 233 ? -13.400 12.821 6.871 1.00 80.44 233 SER A C 1
ATOM 1859 O O . SER A 1 233 ? -13.417 13.905 6.295 1.00 80.44 233 SER A O 1
ATOM 1861 N N . ARG A 1 234 ? -14.332 12.491 7.775 1.00 81.19 234 ARG A N 1
ATOM 1862 C CA . ARG A 1 234 ? -15.450 13.385 8.130 1.00 81.19 234 ARG A CA 1
ATOM 1863 C C . ARG A 1 234 ? -14.966 14.680 8.774 1.00 81.19 234 ARG A C 1
ATOM 1865 O O . ARG A 1 234 ? -15.458 15.748 8.418 1.00 81.19 234 ARG A O 1
ATOM 1872 N N . VAL A 1 235 ? -13.989 14.597 9.679 1.00 74.31 235 VAL A N 1
ATOM 1873 C CA . VAL A 1 235 ? -13.355 15.788 10.260 1.00 74.31 235 VAL A CA 1
ATOM 1874 C C . VAL A 1 235 ? -12.686 16.601 9.155 1.00 74.31 235 VAL A C 1
ATOM 1876 O O . VAL A 1 235 ? -13.041 17.759 8.977 1.00 74.31 235 VAL A O 1
ATOM 1879 N N . ALA A 1 236 ? -11.813 15.989 8.349 1.00 67.00 236 ALA A N 1
ATOM 1880 C CA . ALA A 1 236 ? -11.096 16.678 7.277 1.00 67.00 236 ALA A CA 1
ATOM 1881 C C . ALA A 1 236 ? -12.030 17.366 6.264 1.00 67.00 236 ALA A C 1
ATOM 1883 O O . ALA A 1 236 ? -11.731 18.471 5.816 1.00 67.00 236 ALA A O 1
ATOM 1884 N N . GLN A 1 237 ? -13.175 16.758 5.939 1.00 65.56 237 GLN A N 1
ATOM 1885 C CA . GLN A 1 237 ? -14.196 17.349 5.067 1.00 65.56 237 GLN A CA 1
ATOM 1886 C C . GLN A 1 237 ? -14.926 18.533 5.717 1.00 65.56 237 GLN A C 1
ATOM 1888 O O . GLN A 1 237 ? -15.253 19.494 5.025 1.00 65.56 237 GLN A O 1
ATOM 1893 N N . ALA A 1 238 ? -15.178 18.486 7.027 1.00 64.88 238 ALA A N 1
ATOM 1894 C CA . ALA A 1 238 ? -15.868 19.553 7.749 1.00 64.88 238 ALA A CA 1
ATOM 1895 C C . ALA A 1 238 ? -14.974 20.777 8.017 1.00 64.88 238 ALA A C 1
ATOM 1897 O O . ALA A 1 238 ? -15.463 21.905 8.032 1.00 64.88 238 ALA A O 1
ATOM 1898 N N . THR A 1 239 ? -13.676 20.567 8.245 1.00 57.34 239 THR A N 1
ATOM 1899 C CA . THR A 1 239 ? -12.731 21.614 8.676 1.00 57.34 239 THR A CA 1
ATOM 1900 C C . THR A 1 239 ? -11.734 22.033 7.597 1.00 57.34 239 THR A C 1
ATOM 1902 O O . THR A 1 239 ? -10.995 22.997 7.791 1.00 57.34 239 THR A O 1
ATOM 1905 N N . GLY A 1 240 ? -11.682 21.324 6.468 1.00 51.66 240 GLY A N 1
ATOM 1906 C CA . GLY A 1 240 ? -10.708 21.549 5.402 1.00 51.66 240 GLY A CA 1
ATOM 1907 C C . GLY A 1 240 ? -9.347 20.878 5.623 1.00 51.66 240 GLY A C 1
ATOM 1908 O O . GLY A 1 240 ? -8.560 20.915 4.698 1.00 51.66 240 GLY A O 1
ATOM 1909 N N . THR A 1 241 ? -9.087 20.269 6.786 1.00 49.25 241 THR A N 1
ATOM 1910 C CA . THR A 1 241 ? -8.050 19.257 7.136 1.00 49.25 241 THR A CA 1
ATOM 1911 C C . THR A 1 241 ? -8.262 18.864 8.605 1.00 49.25 241 THR A C 1
ATOM 1913 O O . THR A 1 241 ? -8.897 19.620 9.338 1.00 49.25 241 THR A O 1
ATOM 1916 N N . ALA A 1 242 ? -7.701 17.761 9.117 1.00 43.38 242 ALA A N 1
ATOM 1917 C CA . ALA A 1 242 ? -7.814 17.460 10.551 1.00 43.38 242 ALA A CA 1
ATOM 1918 C C . ALA A 1 242 ? -7.061 18.456 11.464 1.00 43.38 242 ALA A C 1
ATOM 1920 O O . ALA A 1 242 ? -7.210 18.336 12.674 1.00 43.38 242 ALA A O 1
ATOM 1921 N N . ASN A 1 243 ? -6.303 19.440 10.926 1.00 50.47 243 ASN A N 1
ATOM 1922 C CA . ASN A 1 243 ? -5.538 20.439 11.705 1.00 50.47 243 ASN A CA 1
ATOM 1923 C C . ASN A 1 243 ? -5.311 21.849 11.064 1.00 50.47 243 ASN A C 1
ATOM 1925 O O . ASN A 1 243 ? -4.513 22.626 11.584 1.00 50.47 243 ASN A O 1
ATOM 1929 N N . GLY A 1 244 ? -6.000 22.247 9.988 1.00 41.47 244 GLY A N 1
ATOM 1930 C CA . GLY A 1 244 ? -5.936 23.590 9.367 1.00 41.47 244 GLY A CA 1
ATOM 1931 C C . GLY A 1 244 ? -5.361 23.695 7.931 1.00 41.47 244 GLY A C 1
ATOM 1932 O O . GLY A 1 244 ? -4.407 23.008 7.578 1.00 41.47 244 GLY A O 1
ATOM 1933 N N . LYS A 1 245 ? -5.967 24.638 7.178 1.00 43.22 245 LYS A N 1
ATOM 1934 C CA . LYS A 1 245 ? -5.867 25.085 5.759 1.00 43.22 245 LYS A CA 1
ATOM 1935 C C . LYS A 1 245 ? -6.414 24.168 4.650 1.00 43.22 245 LYS A C 1
ATOM 1937 O O . LYS A 1 245 ? -6.131 22.991 4.589 1.00 43.22 245 LYS A O 1
ATOM 1942 N N . ASP A 1 246 ? -7.227 24.796 3.797 1.00 47.81 246 ASP A N 1
ATOM 1943 C CA . ASP A 1 246 ? -8.203 24.256 2.840 1.00 47.81 246 ASP A CA 1
ATOM 1944 C C . ASP A 1 246 ? -7.668 23.202 1.843 1.00 47.81 246 ASP A C 1
ATOM 1946 O O . ASP A 1 246 ? -6.955 23.508 0.883 1.00 47.81 246 ASP A O 1
ATOM 1950 N N . PHE A 1 247 ? -8.126 21.963 2.043 1.00 45.88 247 PHE A N 1
ATOM 1951 C CA . PHE A 1 247 ? -7.965 20.776 1.199 1.00 45.88 247 PHE A CA 1
ATOM 1952 C C . PHE A 1 247 ? -8.174 21.008 -0.308 1.00 45.88 247 PHE A C 1
ATOM 1954 O O . PHE A 1 247 ? -7.536 20.345 -1.128 1.00 45.88 247 PHE A O 1
ATOM 1961 N N . SER A 1 248 ? -9.059 21.927 -0.707 1.00 51.00 248 SER A N 1
ATOM 1962 C CA . SER A 1 248 ? -9.467 22.070 -2.110 1.00 51.00 248 SER A CA 1
ATOM 1963 C C . SER A 1 248 ? -8.420 22.742 -3.004 1.00 51.00 248 SER A C 1
ATOM 1965 O O . SER A 1 248 ? -8.362 22.452 -4.202 1.00 51.00 248 SER A O 1
ATOM 1967 N N . VAL A 1 249 ? -7.562 23.598 -2.439 1.00 49.75 249 VAL A N 1
ATOM 1968 C CA . VAL A 1 249 ? -6.573 24.366 -3.210 1.00 49.75 249 VAL A CA 1
ATOM 1969 C C . VAL A 1 249 ? -5.248 23.614 -3.298 1.00 49.75 249 VAL A C 1
ATOM 1971 O O . VAL A 1 249 ? -4.734 23.446 -4.397 1.00 49.75 249 VAL A O 1
ATOM 1974 N N . GLU A 1 250 ? -4.732 23.072 -2.193 1.00 46.41 250 GLU A N 1
ATOM 1975 C CA . GLU A 1 250 ? -3.400 22.441 -2.139 1.00 46.41 250 GLU A CA 1
ATOM 1976 C C . GLU A 1 250 ? -3.369 21.032 -2.759 1.00 46.41 250 GLU A C 1
ATOM 1978 O O . GLU A 1 250 ? -2.438 20.699 -3.497 1.00 46.41 250 GLU A O 1
ATOM 1983 N N . ALA A 1 251 ? -4.419 20.222 -2.571 1.00 45.62 251 ALA A N 1
ATOM 1984 C CA . ALA A 1 251 ? -4.538 18.927 -3.246 1.00 45.62 251 ALA A CA 1
ATOM 1985 C C . ALA A 1 251 ? -4.694 19.102 -4.766 1.00 45.62 251 ALA A C 1
ATOM 1987 O O . ALA A 1 251 ? -4.072 18.384 -5.555 1.00 45.62 251 ALA A O 1
ATOM 1988 N N . ARG A 1 252 ? -5.471 20.109 -5.193 1.00 46.84 252 ARG A N 1
ATOM 1989 C CA . ARG A 1 252 ? -5.555 20.494 -6.605 1.00 46.84 252 ARG A CA 1
ATOM 1990 C C . ARG A 1 252 ? -4.205 20.998 -7.112 1.00 46.84 252 ARG A C 1
ATOM 1992 O O . ARG A 1 252 ? -3.844 20.646 -8.225 1.00 46.84 252 ARG A O 1
ATOM 1999 N N . ASP A 1 253 ? -3.437 21.757 -6.336 1.00 50.31 253 ASP A N 1
ATOM 2000 C CA . ASP A 1 253 ? -2.154 22.307 -6.787 1.00 50.31 253 ASP A CA 1
ATOM 2001 C C . ASP A 1 253 ? -1.046 21.250 -6.956 1.00 50.31 253 ASP A C 1
ATOM 2003 O O . ASP A 1 253 ? -0.198 21.348 -7.846 1.00 50.31 253 ASP A O 1
ATO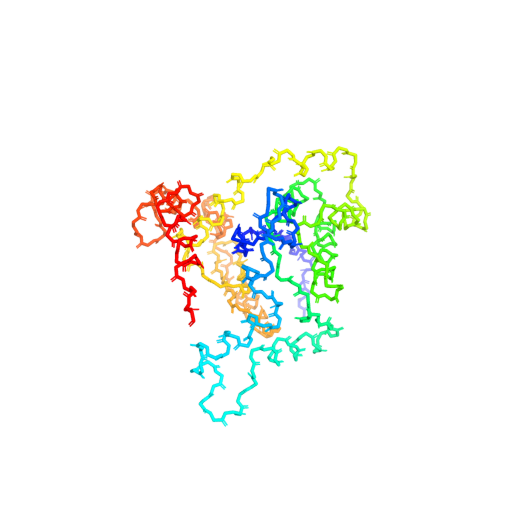M 2007 N N . ILE A 1 254 ? -1.087 20.190 -6.148 1.00 48.84 254 ILE A N 1
ATOM 2008 C CA . ILE A 1 254 ? -0.142 19.063 -6.200 1.00 48.84 254 ILE A CA 1
ATOM 2009 C C . ILE A 1 254 ? -0.449 18.095 -7.343 1.00 48.84 254 ILE A C 1
ATOM 2011 O O . ILE A 1 254 ? 0.474 17.525 -7.928 1.00 48.84 254 ILE A O 1
ATOM 2015 N N . PHE A 1 255 ? -1.723 17.913 -7.691 1.00 47.03 255 PHE A N 1
ATOM 2016 C CA . PHE A 1 255 ? -2.113 17.036 -8.798 1.00 47.03 255 PHE A CA 1
ATOM 2017 C C . PHE A 1 255 ? -2.311 17.781 -10.126 1.00 47.03 255 PHE A C 1
ATOM 2019 O O . PHE A 1 255 ? -2.091 17.199 -11.189 1.00 47.03 255 PHE A O 1
ATOM 2026 N N . PHE A 1 256 ? -2.667 19.068 -10.080 1.00 45.38 256 PHE A N 1
ATOM 2027 C CA . PHE A 1 256 ? -3.125 19.856 -11.230 1.00 45.38 256 PHE A CA 1
ATOM 2028 C C . PHE A 1 256 ? -2.637 21.322 -11.273 1.00 45.38 256 PHE A C 1
ATOM 2030 O O . PHE A 1 256 ? -3.003 22.016 -12.222 1.00 45.38 256 PHE A O 1
ATOM 2037 N N . GLY A 1 257 ? -1.841 21.822 -10.316 1.00 43.25 257 GLY A N 1
ATOM 2038 C CA . GLY A 1 257 ? -1.433 23.240 -10.263 1.00 43.25 257 GLY A CA 1
ATOM 2039 C C . GLY A 1 257 ? 0.076 23.506 -10.217 1.00 43.25 257 GLY A C 1
ATOM 2040 O O . GLY A 1 257 ? 0.890 22.675 -10.634 1.00 43.25 257 GLY A O 1
ATOM 2041 N N . GLU A 1 258 ? 0.459 24.716 -9.794 1.00 39.41 258 GLU A N 1
ATOM 2042 C CA . GLU A 1 258 ? 1.824 25.251 -9.955 1.00 39.41 258 GLU A CA 1
ATOM 2043 C C . GLU A 1 258 ? 2.876 24.445 -9.192 1.00 39.41 258 GLU A C 1
ATOM 2045 O O . GLU A 1 258 ? 4.009 24.319 -9.652 1.00 39.41 258 GLU A O 1
ATOM 2050 N N . THR A 1 259 ? 2.513 23.828 -8.069 1.00 40.69 259 THR A N 1
ATOM 2051 C CA . THR A 1 259 ? 3.429 23.000 -7.271 1.00 40.69 259 THR A CA 1
ATOM 2052 C C . THR A 1 259 ? 3.859 21.722 -8.010 1.00 40.69 259 THR A C 1
ATOM 2054 O O . THR A 1 259 ? 5.047 21.385 -8.023 1.00 40.69 259 THR A O 1
ATOM 2057 N N . ALA A 1 260 ? 2.943 21.054 -8.723 1.00 40.78 260 ALA A N 1
ATOM 2058 C CA . ALA A 1 260 ? 3.264 19.925 -9.607 1.00 40.78 260 ALA A CA 1
ATOM 2059 C C . ALA A 1 260 ? 4.192 20.342 -10.764 1.00 40.78 260 ALA A C 1
ATOM 2061 O O . ALA A 1 260 ? 5.091 19.600 -11.177 1.00 40.78 260 ALA A O 1
ATOM 2062 N N . LEU A 1 261 ? 3.981 21.554 -11.282 1.00 35.47 261 LEU A N 1
ATOM 2063 C CA . LEU A 1 261 ? 4.791 22.163 -12.334 1.00 35.47 261 LEU A CA 1
ATOM 2064 C C . LEU A 1 261 ? 6.189 22.541 -11.822 1.00 35.47 261 LEU A C 1
ATOM 2066 O O . LEU A 1 261 ? 7.175 22.243 -12.491 1.00 35.47 261 LEU A O 1
ATOM 2070 N N . ASN A 1 262 ? 6.289 23.093 -10.614 1.00 39.25 262 ASN A N 1
ATOM 2071 C CA . ASN A 1 262 ? 7.536 23.459 -9.944 1.00 39.25 262 ASN A CA 1
ATOM 2072 C C . ASN A 1 262 ? 8.387 22.240 -9.578 1.00 39.25 262 ASN A C 1
ATOM 2074 O O . ASN A 1 262 ? 9.607 22.298 -9.706 1.00 39.25 262 ASN A O 1
ATOM 2078 N N . LEU A 1 263 ? 7.784 21.110 -9.193 1.00 37.00 263 LEU A N 1
ATOM 2079 C CA . LEU A 1 263 ? 8.512 19.848 -9.003 1.00 37.00 263 LEU A CA 1
ATOM 2080 C C . LEU A 1 263 ? 9.069 19.309 -10.334 1.00 37.00 263 LEU A C 1
ATOM 2082 O O . LEU A 1 263 ? 10.222 18.883 -10.390 1.00 37.00 263 LEU A O 1
ATOM 2086 N N . ARG A 1 264 ? 8.309 19.423 -11.434 1.00 39.12 264 ARG A N 1
ATOM 2087 C CA . ARG A 1 264 ? 8.781 19.093 -12.796 1.00 39.12 264 ARG A CA 1
ATOM 2088 C C . ARG A 1 264 ? 9.846 20.069 -13.314 1.00 39.12 264 ARG A C 1
ATOM 2090 O O . ARG A 1 264 ? 10.738 19.656 -14.049 1.00 39.12 264 ARG A O 1
ATOM 2097 N N . GLN A 1 265 ? 9.768 21.350 -12.955 1.00 35.81 265 GLN A N 1
ATOM 2098 C CA . GLN A 1 265 ? 10.722 22.386 -13.364 1.00 35.81 265 GLN A CA 1
ATOM 2099 C C . GLN A 1 265 ? 12.008 22.362 -12.532 1.00 35.81 265 GLN A C 1
ATOM 2101 O O . GLN A 1 265 ? 13.083 22.460 -13.113 1.00 35.81 265 GLN A O 1
ATOM 2106 N N . LYS A 1 266 ? 11.947 22.133 -11.212 1.00 39.62 266 LYS A N 1
ATOM 2107 C CA . LYS A 1 266 ? 13.139 21.895 -10.374 1.00 39.62 266 LYS A CA 1
ATOM 2108 C C . LYS A 1 266 ? 13.902 20.645 -10.810 1.00 39.62 266 LYS A C 1
ATOM 2110 O O . LYS A 1 266 ? 15.126 20.674 -10.815 1.00 39.62 266 LYS A O 1
ATOM 2115 N N . ALA A 1 267 ? 13.203 19.595 -11.248 1.00 38.19 267 ALA A N 1
ATOM 2116 C CA . ALA A 1 267 ? 13.833 18.420 -11.852 1.00 38.19 267 ALA A CA 1
ATOM 2117 C C . ALA A 1 267 ? 14.533 18.736 -13.192 1.00 38.19 267 ALA A C 1
ATOM 2119 O O . ALA A 1 267 ? 15.568 18.154 -13.495 1.00 38.19 267 ALA A O 1
ATOM 2120 N N . LYS A 1 268 ? 14.026 19.704 -13.971 1.00 37.59 268 LYS A N 1
ATOM 2121 C CA . LYS A 1 268 ? 14.659 20.179 -15.218 1.00 37.59 268 LYS A CA 1
ATOM 2122 C C . LYS A 1 268 ? 15.778 21.210 -15.004 1.00 37.59 268 LYS A C 1
ATOM 2124 O O . LYS A 1 268 ? 16.672 21.299 -15.838 1.00 37.59 268 LYS A O 1
ATOM 2129 N N . GLY A 1 269 ? 15.728 21.985 -13.920 1.00 35.47 269 GLY A N 1
ATOM 2130 C CA . GLY A 1 269 ? 16.658 23.082 -13.616 1.00 35.47 269 GLY A CA 1
ATOM 2131 C C . GLY A 1 269 ? 17.904 22.684 -12.818 1.00 35.47 269 GLY A C 1
ATOM 2132 O O . GLY A 1 269 ? 18.778 23.518 -12.616 1.00 35.47 269 GLY A O 1
ATOM 2133 N N . ALA A 1 270 ? 18.006 21.429 -12.374 1.00 34.16 270 ALA A N 1
ATOM 2134 C CA . ALA A 1 270 ? 19.146 20.908 -11.618 1.00 34.16 270 ALA A CA 1
ATOM 2135 C C . ALA A 1 270 ? 20.138 20.107 -12.487 1.00 34.16 270 ALA A C 1
ATOM 2137 O O . ALA A 1 270 ? 20.734 19.146 -12.006 1.00 34.16 270 ALA A O 1
ATOM 2138 N N . ARG A 1 271 ? 20.329 20.489 -13.759 1.00 32.81 271 ARG A N 1
ATOM 2139 C CA . ARG A 1 271 ? 21.499 20.053 -14.537 1.00 32.81 271 ARG A CA 1
ATOM 2140 C C . ARG A 1 271 ? 22.616 21.085 -14.359 1.00 32.81 271 ARG A C 1
ATOM 2142 O O . ARG A 1 271 ? 22.527 22.147 -14.976 1.00 32.81 271 ARG A O 1
ATOM 2149 N N . PRO A 1 272 ? 23.645 20.831 -13.536 1.00 33.44 272 PRO A N 1
ATOM 2150 C CA . PRO A 1 272 ? 24.910 21.516 -13.727 1.00 33.44 272 PRO A CA 1
ATOM 2151 C C . PRO A 1 272 ? 25.560 20.959 -15.002 1.00 33.44 272 PRO A C 1
ATOM 2153 O O . PRO A 1 272 ? 25.471 19.758 -15.272 1.00 33.44 272 PRO A O 1
ATOM 2156 N N . GLY A 1 273 ? 26.148 21.848 -15.802 1.00 35.25 273 GLY A N 1
ATOM 2157 C CA . GLY A 1 273 ? 27.187 21.443 -16.750 1.00 35.25 273 GLY A CA 1
ATOM 2158 C C . GLY A 1 273 ? 28.415 20.907 -16.028 1.00 35.25 273 GLY A C 1
ATOM 2159 O O . GLY A 1 273 ? 28.545 21.167 -14.807 1.00 35.25 273 GLY A O 1
#

pLDDT: mean 75.2, std 18.72, range [32.81, 98.25]

InterPro domains:
  IPR036249 Thioredoxin-like superfamily [SSF52833] (82-217)

Foldseek 3Di:
DPPPPPPPDDDDDDDAQAPFPVVADAPQEDDDCPPRSYDDPLLFPAFQLSVQQVVCVVCVVVQDPPPPRDRSCCVVQVVCVVVPHHFDRRAGAAGQLLVNQVLVVCSVPHDPQLSVQLVVQLCCCVGPVRDHNNDVVSSLVSCVRSVHDNVCVSVVSVVCPCSVVNLLRNLCCCFAVVDDDDDKDWDADQQDTDIDHDPDDPVVVVVVVVVNVPDPRDHDDPLSPDGPSVVSSVCCVVACHVPDDHSPPVSCCCVPRDVVVVVVVVSVPPDDD

Organism: NCBI:txid2562239

Sequence (273 aa):
METLADEAIDFTVTRLPFFLRPELPGINKSLGDGTAGTWRVEDSPGTWGQQMDLYTKKHPEKFGADGQAPDARFGISWQAAEVGLKFSFGQPMSNSMDALRLLVKVQREHSPAVREAFFEIVSRKYFTEGRPLADHQMLLEAAKEAEVPTEGLLEWLRSGDGTFEIQRTYAEIFFGWGYTSVPVTLVSCEGLDQHIQGSQNLEAYLQVFRRILEEPLASKTPEQKLPIW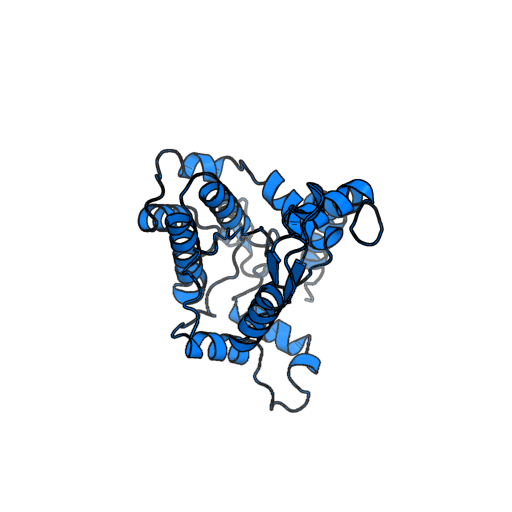EKYSRVAQATGTANGKDFSVEARDIFFGETALNLRQKAKGARPG

Radius of gyration: 20.99 Å; chains: 1; bounding box: 53×47×62 Å